Protein AF-A0A8J6HN87-F1 (afdb_monomer)

Structure (mmCIF, N/CA/C/O backbone):
data_AF-A0A8J6HN87-F1
#
_entry.id   AF-A0A8J6HN87-F1
#
loop_
_atom_site.group_PDB
_atom_site.id
_atom_site.type_symbol
_atom_site.label_atom_id
_atom_site.label_alt_id
_atom_site.label_comp_id
_atom_site.label_asym_id
_atom_site.label_entity_id
_atom_site.label_seq_id
_atom_site.pdbx_PDB_ins_code
_atom_site.Cartn_x
_atom_site.Cartn_y
_atom_site.Cartn_z
_atom_site.occupancy
_atom_site.B_iso_or_equiv
_atom_site.auth_seq_id
_atom_site.auth_comp_id
_atom_site.auth_asym_id
_atom_site.auth_atom_id
_atom_site.pdbx_PDB_model_num
ATOM 1 N N . MET A 1 1 ? 66.623 -13.591 -15.003 1.00 39.22 1 MET A N 1
ATOM 2 C CA . MET A 1 1 ? 65.444 -13.022 -15.687 1.00 39.22 1 MET A CA 1
ATOM 3 C C . MET A 1 1 ? 64.286 -13.966 -15.442 1.00 39.22 1 MET A C 1
ATOM 5 O O . MET A 1 1 ? 64.306 -15.062 -15.981 1.00 39.22 1 MET A O 1
ATOM 9 N N . ALA A 1 2 ? 63.354 -13.583 -14.576 1.00 28.19 2 ALA A N 1
ATOM 10 C CA . ALA A 1 2 ? 62.083 -14.274 -14.399 1.00 28.19 2 ALA A CA 1
ATOM 11 C C . ALA A 1 2 ? 60.997 -13.325 -14.912 1.00 28.19 2 ALA A C 1
ATOM 13 O O . ALA A 1 2 ? 61.022 -12.145 -14.567 1.00 28.19 2 ALA A O 1
ATOM 14 N N . SER A 1 3 ? 60.112 -13.815 -15.774 1.00 31.33 3 SER A N 1
ATOM 15 C CA . SER A 1 3 ? 58.954 -13.075 -16.275 1.00 31.33 3 SER A CA 1
ATOM 16 C C . SER A 1 3 ? 57.699 -13.721 -15.707 1.00 31.33 3 SER A C 1
ATOM 18 O O . SER A 1 3 ? 57.436 -14.894 -15.970 1.00 31.33 3 SER A O 1
ATOM 20 N N . GLU A 1 4 ? 56.976 -12.963 -14.893 1.00 31.27 4 GLU A N 1
ATOM 21 C CA . GLU A 1 4 ? 55.811 -13.430 -14.149 1.00 31.27 4 GLU A CA 1
ATOM 22 C C . GLU A 1 4 ? 54.595 -13.650 -15.058 1.00 31.27 4 GLU A C 1
ATOM 24 O O . GLU A 1 4 ? 54.393 -12.963 -16.060 1.00 31.27 4 GLU A O 1
ATOM 29 N N . SER A 1 5 ? 53.771 -14.625 -14.682 1.00 36.66 5 SER A N 1
ATOM 30 C CA . SER A 1 5 ? 52.457 -14.878 -15.265 1.00 36.66 5 SER A CA 1
ATOM 31 C C . SER A 1 5 ? 51.393 -14.044 -14.550 1.00 36.66 5 SER A C 1
ATOM 33 O O . SER A 1 5 ? 51.191 -14.235 -13.350 1.00 36.66 5 SER A O 1
ATOM 35 N N . THR A 1 6 ? 50.652 -13.207 -15.279 1.00 31.75 6 THR A N 1
ATOM 36 C CA . THR A 1 6 ? 49.529 -12.435 -14.716 1.00 31.75 6 THR A CA 1
ATOM 37 C C . THR A 1 6 ? 48.218 -12.820 -15.396 1.00 31.75 6 THR A C 1
ATOM 39 O O . THR A 1 6 ? 48.116 -12.815 -16.622 1.00 31.75 6 THR A O 1
ATOM 42 N N . CYS A 1 7 ? 47.218 -13.181 -14.589 1.00 28.25 7 CYS A N 1
ATOM 43 C CA . CYS A 1 7 ? 45.912 -13.659 -15.042 1.00 28.25 7 CYS A CA 1
ATOM 44 C C . CYS A 1 7 ? 45.100 -12.601 -15.805 1.00 28.25 7 CYS A C 1
ATOM 46 O O . CYS A 1 7 ? 45.081 -11.427 -15.442 1.00 28.25 7 CYS A O 1
ATOM 48 N N . GLN A 1 8 ? 44.323 -13.056 -16.791 1.00 33.03 8 GLN A N 1
ATOM 49 C CA . GLN A 1 8 ? 43.233 -12.285 -17.390 1.00 33.03 8 GLN A CA 1
ATOM 50 C C . GLN A 1 8 ? 41.986 -12.375 -16.495 1.00 33.03 8 GLN A C 1
ATOM 52 O O . GLN A 1 8 ? 41.348 -13.425 -16.461 1.00 33.03 8 GLN A O 1
ATOM 57 N N . HIS A 1 9 ? 41.632 -11.300 -15.783 1.00 37.03 9 HIS A N 1
ATOM 58 C CA . HIS A 1 9 ? 40.371 -11.182 -15.027 1.00 37.03 9 HIS A CA 1
ATOM 59 C C . HIS A 1 9 ? 39.976 -9.701 -14.838 1.00 37.03 9 HIS A C 1
ATOM 61 O O . HIS A 1 9 ? 40.152 -9.135 -13.765 1.00 37.03 9 HIS A O 1
ATOM 67 N N . SER A 1 10 ? 39.485 -9.052 -15.903 1.00 35.81 10 SER A N 1
ATOM 68 C CA . SER A 1 10 ? 38.947 -7.675 -15.854 1.00 35.81 10 SER A CA 1
ATOM 69 C C . SER A 1 10 ? 38.209 -7.297 -17.155 1.00 35.81 10 SER A C 1
ATOM 71 O O . SER A 1 10 ? 38.693 -6.468 -17.924 1.00 35.81 10 SER A O 1
ATOM 73 N N . SER A 1 11 ? 37.082 -7.949 -17.474 1.00 36.31 11 SER A N 1
ATOM 74 C CA . SER A 1 11 ? 36.312 -7.594 -18.692 1.00 36.31 11 SER A CA 1
ATOM 75 C C . SER A 1 11 ? 34.783 -7.688 -18.605 1.00 36.31 11 SER A C 1
ATOM 77 O O . SER A 1 11 ? 34.115 -7.264 -19.543 1.00 36.31 11 SER A O 1
ATOM 79 N N . GLU A 1 12 ? 34.211 -8.170 -17.495 1.00 37.06 12 GLU A N 1
ATOM 80 C CA . GLU A 1 12 ? 32.748 -8.238 -17.330 1.00 37.06 12 GLU A CA 1
ATOM 81 C C . GLU A 1 12 ? 32.183 -7.088 -16.474 1.00 37.06 12 GLU A C 1
ATOM 83 O O . GLU A 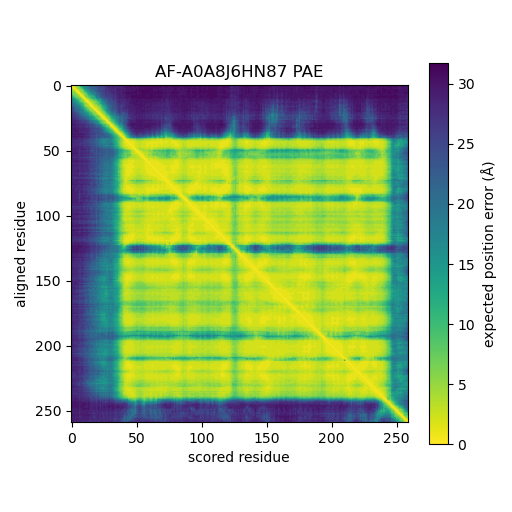1 12 ? 31.146 -6.529 -16.829 1.00 37.06 12 GLU A O 1
ATOM 88 N N . GLU A 1 13 ? 32.874 -6.647 -15.414 1.00 34.81 13 GLU A N 1
ATOM 89 C CA . GLU A 1 13 ? 32.370 -5.591 -14.510 1.00 34.81 13 GLU A CA 1
ATOM 90 C C . GLU A 1 13 ? 32.228 -4.211 -15.188 1.00 34.81 13 GLU A C 1
ATOM 92 O O . GLU A 1 13 ? 31.251 -3.500 -14.943 1.00 34.81 13 GLU A O 1
ATOM 97 N N . ASP A 1 14 ? 33.128 -3.858 -16.114 1.00 32.66 14 ASP A N 1
ATOM 98 C CA . ASP A 1 14 ? 33.055 -2.596 -16.872 1.00 32.66 14 ASP A CA 1
ATOM 99 C C . ASP A 1 14 ? 31.862 -2.538 -17.849 1.00 32.66 14 ASP A C 1
ATOM 101 O O . ASP A 1 14 ? 31.421 -1.448 -18.228 1.00 32.66 14 ASP A O 1
ATOM 105 N N . SER A 1 15 ? 31.298 -3.687 -18.246 1.00 33.22 15 SER A N 1
ATOM 106 C CA . SER A 1 15 ? 30.158 -3.732 -19.175 1.00 33.22 15 SER A CA 1
ATOM 107 C C . SER A 1 15 ? 28.865 -3.224 -18.522 1.00 33.22 15 SER A C 1
ATOM 109 O O . SER A 1 15 ? 28.173 -2.370 -19.084 1.00 33.22 15 SER A O 1
ATOM 111 N N . LEU A 1 16 ? 28.603 -3.647 -17.281 1.00 35.53 16 LEU A N 1
ATOM 112 C CA . LEU A 1 16 ? 27.437 -3.249 -16.484 1.00 35.53 16 LEU A CA 1
ATOM 113 C C . LEU A 1 16 ? 27.468 -1.758 -16.117 1.00 35.53 16 LEU A C 1
ATOM 115 O O . LEU A 1 16 ? 26.434 -1.088 -16.127 1.00 35.53 16 LEU A O 1
ATOM 119 N N . ALA A 1 17 ? 28.657 -1.205 -15.857 1.00 33.81 17 ALA A N 1
ATOM 120 C CA . ALA A 1 17 ? 28.833 0.227 -15.612 1.00 33.81 17 ALA A CA 1
ATOM 121 C C . ALA A 1 17 ? 28.595 1.092 -16.870 1.00 33.81 17 ALA A C 1
ATOM 123 O O . ALA A 1 17 ? 28.279 2.283 -16.757 1.00 33.81 17 ALA A O 1
ATOM 124 N N . CYS A 1 18 ? 28.736 0.513 -18.068 1.00 29.16 18 CYS A N 1
ATOM 125 C CA . CYS A 1 18 ? 28.539 1.210 -19.337 1.00 29.16 18 CYS A CA 1
ATOM 126 C C . CYS A 1 18 ? 27.050 1.342 -19.708 1.00 29.16 18 CYS A C 1
ATOM 128 O O . CYS A 1 18 ? 26.613 2.421 -20.118 1.00 29.16 18 CYS A O 1
ATOM 130 N N . GLU A 1 19 ? 26.241 0.296 -19.491 1.00 34.56 19 GLU A N 1
ATOM 131 C CA . GLU A 1 19 ? 24.805 0.311 -19.826 1.00 34.56 19 GLU A CA 1
ATOM 132 C C . GLU A 1 19 ? 23.996 1.344 -19.018 1.00 34.56 19 GLU A C 1
ATOM 134 O O . GLU A 1 19 ? 23.020 1.902 -19.523 1.00 34.56 19 GLU A O 1
ATOM 139 N N . MET A 1 20 ? 24.429 1.694 -17.801 1.00 35.22 20 MET A N 1
ATOM 140 C CA . MET A 1 20 ? 23.721 2.670 -16.957 1.00 35.22 20 MET A CA 1
ATOM 141 C C . MET A 1 20 ? 23.784 4.126 -17.461 1.00 35.22 20 MET A C 1
ATOM 143 O O . MET A 1 20 ? 23.053 4.973 -16.946 1.00 35.22 20 MET A O 1
ATOM 147 N N . LYS A 1 21 ? 24.627 4.456 -18.452 1.00 33.31 21 LYS A N 1
ATOM 148 C CA . LYS A 1 21 ? 24.821 5.848 -18.917 1.00 33.31 21 LYS A CA 1
ATOM 149 C C . LYS A 1 21 ? 23.877 6.311 -20.032 1.00 33.31 21 LYS A C 1
ATOM 151 O O . LYS A 1 21 ? 23.837 7.507 -20.303 1.00 33.31 21 LYS A O 1
ATOM 156 N N . ASN A 1 22 ? 23.089 5.417 -20.635 1.00 32.53 22 ASN A N 1
ATOM 157 C CA . ASN A 1 22 ? 22.253 5.725 -21.806 1.00 32.53 22 ASN A CA 1
ATOM 158 C C . ASN A 1 22 ? 20.736 5.658 -21.539 1.00 32.53 22 ASN A C 1
ATOM 160 O O . ASN A 1 22 ? 19.969 5.180 -22.374 1.00 32.53 22 ASN A O 1
ATOM 164 N N . PHE A 1 23 ? 20.269 6.213 -20.414 1.00 35.72 23 PHE A N 1
ATOM 165 C CA . PHE A 1 23 ? 18.843 6.528 -20.229 1.00 35.72 23 PHE A CA 1
ATOM 166 C C . PHE A 1 23 ? 18.432 7.757 -21.064 1.00 35.72 23 PHE A C 1
ATOM 168 O O . PHE A 1 23 ? 18.158 8.843 -20.550 1.00 35.72 23 PHE A O 1
ATOM 175 N N . ALA A 1 24 ? 18.372 7.579 -22.385 1.00 33.66 24 ALA A N 1
ATOM 176 C CA . ALA A 1 24 ? 17.695 8.517 -23.268 1.00 33.66 24 ALA A CA 1
ATOM 177 C C . ALA A 1 24 ? 16.188 8.484 -22.962 1.00 33.66 24 ALA A C 1
ATOM 179 O O . ALA A 1 24 ? 15.522 7.468 -23.157 1.00 33.66 24 ALA A O 1
ATOM 180 N N . ILE A 1 25 ? 15.642 9.597 -22.463 1.00 41.06 25 ILE A N 1
ATOM 181 C CA . ILE A 1 25 ? 14.210 9.719 -22.164 1.00 41.06 25 ILE A CA 1
ATOM 182 C C . ILE A 1 25 ? 13.443 9.860 -23.487 1.00 41.06 25 ILE A C 1
ATOM 184 O O . ILE A 1 25 ? 13.156 10.969 -23.946 1.00 41.06 25 ILE A O 1
ATOM 188 N N . GLU A 1 26 ? 13.089 8.734 -24.105 1.00 32.34 26 GLU A N 1
ATOM 189 C CA . GLU A 1 26 ? 12.152 8.717 -25.229 1.00 32.34 26 GLU A CA 1
ATOM 190 C C . GLU A 1 26 ? 10.754 9.129 -24.749 1.00 32.34 26 GLU A C 1
ATOM 192 O O . GLU A 1 26 ? 9.954 8.333 -24.250 1.00 32.34 26 GLU A O 1
ATOM 197 N N . LYS A 1 27 ? 10.435 10.417 -24.913 1.00 35.09 27 LYS A N 1
ATOM 198 C CA . LYS A 1 27 ? 9.080 10.939 -24.709 1.00 35.09 27 LYS A CA 1
ATOM 199 C C . LYS A 1 27 ? 8.107 10.209 -25.639 1.00 35.09 27 LYS A C 1
ATOM 201 O O . LYS A 1 27 ? 8.094 10.459 -26.845 1.00 35.09 27 LYS A O 1
ATOM 206 N N . ARG A 1 28 ? 7.245 9.365 -25.057 1.00 40.88 28 ARG A N 1
ATOM 207 C CA . ARG A 1 28 ? 6.130 8.687 -25.741 1.00 40.88 28 ARG A CA 1
ATOM 208 C C . ARG A 1 28 ? 5.344 9.674 -26.609 1.00 40.88 28 ARG A C 1
ATOM 210 O O . ARG A 1 28 ? 4.619 10.533 -26.107 1.00 40.88 28 ARG A O 1
ATOM 217 N N . ARG A 1 29 ? 5.454 9.521 -27.927 1.00 38.00 29 ARG A N 1
ATOM 218 C CA . ARG A 1 29 ? 4.756 10.354 -28.911 1.00 38.00 29 ARG A CA 1
ATOM 219 C C . ARG A 1 29 ? 3.389 9.731 -29.213 1.00 38.00 29 ARG A C 1
ATOM 221 O O . ARG A 1 29 ? 3.249 8.969 -30.159 1.00 38.00 29 ARG A O 1
ATOM 228 N N . GLY A 1 30 ? 2.394 10.015 -28.368 1.00 40.88 30 GLY A N 1
ATOM 229 C CA . GLY A 1 30 ? 1.032 9.495 -28.548 1.00 40.88 30 GLY A CA 1
ATOM 230 C C . GLY A 1 30 ? 0.203 9.402 -27.267 1.00 40.88 30 GLY A C 1
ATOM 231 O O . GLY A 1 30 ? 0.106 8.333 -26.662 1.00 40.88 30 GLY A O 1
ATOM 232 N N . ARG A 1 31 ? -0.407 10.526 -26.873 1.00 38.97 31 ARG A N 1
ATOM 233 C CA . ARG A 1 31 ? -1.664 10.654 -26.106 1.00 38.97 31 ARG A CA 1
ATOM 234 C C . ARG A 1 31 ? -2.064 12.140 -26.070 1.00 38.97 31 ARG A C 1
ATOM 236 O O . ARG A 1 31 ? -1.264 12.983 -26.471 1.00 38.97 31 ARG A O 1
ATOM 243 N N . GLY A 1 32 ? -3.320 12.428 -25.720 1.00 37.44 32 GLY A N 1
ATOM 244 C CA . GLY A 1 32 ? -3.946 13.750 -25.878 1.00 37.44 32 GLY A CA 1
ATOM 245 C C . GLY A 1 32 ? -3.255 14.901 -25.132 1.00 37.44 32 GLY A C 1
ATOM 246 O O . GLY A 1 32 ? -2.378 14.672 -24.306 1.00 37.44 32 GLY A O 1
ATOM 247 N N . ALA A 1 33 ? -3.669 16.130 -25.472 1.00 34.53 33 ALA A N 1
ATOM 248 C CA . ALA A 1 33 ? -3.154 17.427 -25.013 1.00 34.53 33 ALA A CA 1
ATOM 249 C C . ALA A 1 33 ? -2.307 17.400 -23.723 1.00 34.53 33 ALA A C 1
ATOM 251 O O . ALA A 1 33 ? -2.813 17.167 -22.628 1.00 34.53 33 ALA A O 1
ATOM 252 N N . VAL A 1 34 ? -1.013 17.705 -23.862 1.00 42.72 34 VAL A N 1
ATOM 253 C CA . VAL A 1 34 ? -0.058 17.744 -22.747 1.00 42.72 34 VAL A CA 1
ATOM 254 C C . VAL A 1 34 ? -0.321 18.972 -21.869 1.00 42.72 34 VAL A C 1
ATOM 256 O O . VAL A 1 34 ? 0.290 20.023 -22.052 1.00 42.72 34 VAL A O 1
ATOM 259 N N . THR A 1 35 ? -1.197 18.837 -20.875 1.00 36.88 35 THR A N 1
ATOM 260 C CA . THR A 1 35 ? -1.224 19.742 -19.719 1.00 36.88 35 THR A CA 1
ATOM 261 C C . THR A 1 35 ? -0.011 19.450 -18.842 1.00 36.88 35 THR A C 1
ATOM 263 O O . THR A 1 35 ? -0.040 18.569 -17.983 1.00 36.88 35 THR A O 1
ATOM 266 N N . SER A 1 36 ? 1.083 20.173 -19.081 1.00 36.7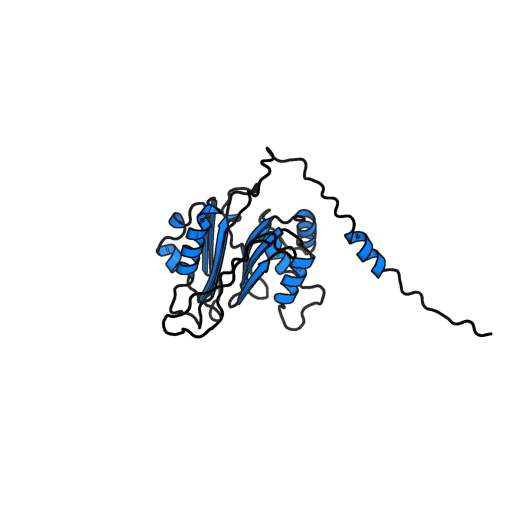2 36 SER A N 1
ATOM 267 C CA . SER A 1 36 ? 2.309 20.077 -18.289 1.00 36.72 36 SER A CA 1
ATOM 268 C C . SER A 1 36 ? 2.099 20.652 -16.885 1.00 36.72 36 SER A C 1
ATOM 270 O O . SER A 1 36 ? 2.265 21.850 -16.660 1.00 36.72 36 SER A O 1
ATOM 272 N N . GLY A 1 37 ? 1.750 19.782 -15.942 1.00 41.94 37 GLY A N 1
ATOM 273 C CA . GLY A 1 37 ? 1.648 20.078 -14.516 1.00 41.94 37 GLY A CA 1
ATOM 274 C C . GLY A 1 37 ? 1.703 18.793 -13.690 1.00 41.94 37 GLY A C 1
ATOM 275 O O . GLY A 1 37 ? 1.526 17.697 -14.229 1.00 41.94 37 GLY A O 1
ATOM 276 N N . LEU A 1 38 ? 1.930 18.924 -12.381 1.00 42.06 38 LEU A N 1
ATOM 277 C CA . LEU A 1 38 ? 1.869 17.827 -11.407 1.00 42.06 38 LEU A CA 1
ATOM 278 C C . LEU A 1 38 ? 0.407 17.364 -11.242 1.00 42.06 38 LEU A C 1
ATOM 280 O O . LEU A 1 38 ? -0.281 17.737 -10.303 1.00 42.06 38 LEU A O 1
ATOM 284 N N . THR A 1 39 ? -0.085 16.595 -12.211 1.00 47.09 39 THR A N 1
ATOM 285 C CA . THR A 1 39 ? -1.513 16.259 -12.395 1.00 47.09 39 THR A CA 1
ATOM 286 C C . THR A 1 39 ? -1.866 14.832 -11.962 1.00 47.09 39 THR A C 1
ATOM 288 O O . THR A 1 39 ? -2.977 14.358 -12.193 1.00 47.09 39 THR A O 1
ATOM 291 N N . HIS A 1 40 ? -0.927 14.123 -11.336 1.00 55.81 40 HIS A N 1
ATOM 292 C CA . HIS A 1 40 ? -1.083 12.742 -10.874 1.00 55.81 40 HIS A CA 1
ATOM 293 C C . HIS A 1 40 ? -0.740 12.657 -9.386 1.00 55.81 40 HIS A C 1
ATOM 295 O O . HIS A 1 40 ? 0.332 12.201 -8.995 1.00 55.81 40 HIS A O 1
ATOM 301 N N . GLU A 1 41 ? -1.666 13.135 -8.553 1.00 69.94 41 GLU A N 1
ATOM 302 C CA . GLU A 1 41 ? -1.573 13.042 -7.099 1.00 69.94 41 GLU A CA 1
ATOM 303 C C . GLU A 1 41 ? -2.552 11.982 -6.592 1.00 69.94 41 GLU A C 1
ATOM 305 O O . GLU A 1 41 ? -3.738 12.239 -6.437 1.00 69.94 41 GLU A O 1
ATOM 310 N N . CYS A 1 42 ? -2.085 10.771 -6.301 1.00 88.06 42 CYS A N 1
ATOM 311 C CA . CYS A 1 42 ? -2.883 9.856 -5.486 1.00 88.06 42 CYS A CA 1
ATOM 312 C C . CYS A 1 42 ? -2.613 10.119 -3.997 1.00 88.06 42 CYS A C 1
ATOM 314 O O . CYS A 1 42 ? -1.527 10.549 -3.605 1.00 88.06 42 CYS A O 1
ATOM 316 N N . GLY A 1 43 ? -3.591 9.841 -3.141 1.00 92.06 43 GLY A N 1
ATOM 317 C CA . GLY A 1 43 ? -3.382 9.796 -1.696 1.00 92.06 43 GLY A CA 1
ATOM 318 C C . GLY A 1 43 ? -3.078 8.368 -1.258 1.00 92.06 43 GLY A C 1
ATOM 319 O O . GLY A 1 43 ? -3.818 7.454 -1.609 1.00 92.06 43 GLY A O 1
ATOM 320 N N . VAL A 1 44 ? -2.018 8.171 -0.473 1.00 96.31 44 VAL A N 1
ATOM 321 C CA . VAL A 1 44 ? -1.743 6.910 0.233 1.00 96.31 44 VAL A CA 1
ATOM 322 C C . VAL A 1 44 ? -1.774 7.154 1.735 1.00 96.31 44 VAL A C 1
ATOM 324 O O . VAL A 1 44 ? -1.289 8.181 2.210 1.00 96.31 44 VAL A O 1
ATOM 327 N N . PHE A 1 45 ? -2.337 6.213 2.486 1.00 97.56 45 PHE A N 1
ATOM 328 C CA . PHE A 1 45 ? -2.412 6.283 3.942 1.00 97.56 45 PHE A CA 1
ATOM 329 C C . PHE A 1 45 ? -2.163 4.900 4.550 1.00 97.56 45 PHE A C 1
ATOM 331 O O . PHE A 1 45 ? -2.494 3.879 3.949 1.00 97.56 45 PHE A O 1
ATOM 338 N N . GLY A 1 46 ? -1.584 4.848 5.746 1.00 97.25 46 GLY A N 1
ATOM 339 C CA . GLY A 1 46 ? -1.351 3.604 6.475 1.00 97.25 46 GLY A CA 1
ATOM 340 C C . GLY A 1 46 ? -1.400 3.841 7.974 1.00 97.25 46 GLY A C 1
ATOM 341 O O . GLY A 1 46 ? -0.918 4.866 8.450 1.00 97.25 46 GLY A O 1
ATOM 342 N N . ALA A 1 47 ? -1.983 2.900 8.711 1.00 95.62 47 ALA A N 1
ATOM 343 C CA . ALA A 1 47 ? -2.115 2.977 10.159 1.00 95.62 47 ALA A CA 1
ATOM 344 C C . ALA A 1 47 ? -1.854 1.613 10.811 1.00 95.62 47 ALA A C 1
ATOM 346 O O . ALA A 1 47 ? -2.217 0.561 10.280 1.00 95.62 47 ALA A O 1
ATOM 347 N N . ILE A 1 48 ? -1.220 1.653 11.982 1.00 93.88 48 ILE A N 1
ATOM 348 C CA . ILE A 1 48 ? -0.920 0.493 12.824 1.00 93.88 48 ILE A CA 1
ATOM 349 C C . ILE A 1 48 ? -1.349 0.849 14.246 1.00 93.88 48 ILE A C 1
ATOM 351 O O . ILE A 1 48 ? -0.935 1.885 14.769 1.00 93.88 48 ILE A O 1
ATOM 355 N N . GLY A 1 49 ? -2.171 0.008 14.863 1.00 90.56 49 GLY A N 1
ATOM 356 C CA . GLY A 1 49 ? -2.533 0.112 16.271 1.00 90.56 49 GLY A CA 1
ATOM 357 C C . GLY A 1 49 ? -1.461 -0.487 17.177 1.00 90.56 49 GLY A C 1
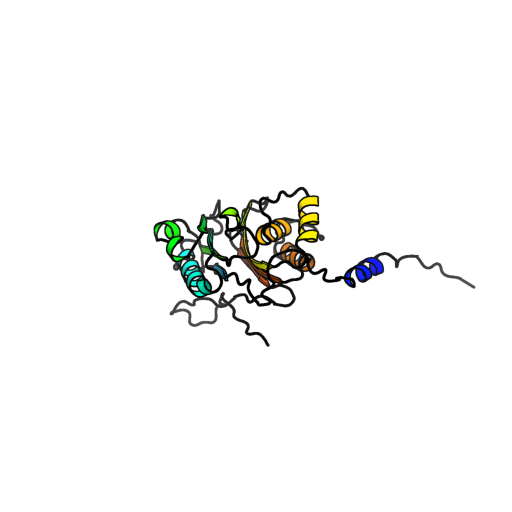ATOM 358 O O . GLY A 1 49 ? -0.777 -1.444 16.815 1.00 90.56 49 GLY A O 1
ATOM 359 N N . CYS A 1 50 ? -1.326 0.064 18.381 1.00 83.69 50 CYS A N 1
ATOM 360 C CA . CYS A 1 50 ? -0.531 -0.557 19.434 1.00 83.69 50 CYS A CA 1
ATOM 361 C C . CYS A 1 50 ? -1.307 -1.746 20.027 1.00 83.69 50 CYS A C 1
ATOM 363 O O . CYS A 1 50 ? -2.444 -1.576 20.462 1.00 83.69 50 CYS A O 1
ATOM 365 N N . GLY A 1 51 ? -0.682 -2.927 20.069 1.00 80.00 51 GLY A N 1
ATOM 366 C CA . GLY A 1 51 ? -1.270 -4.152 20.623 1.00 80.00 51 GLY A CA 1
ATOM 367 C C . GLY A 1 51 ? -1.832 -5.122 19.577 1.00 80.00 51 GLY A C 1
ATOM 368 O O . GLY A 1 51 ? -1.726 -4.911 18.367 1.00 80.00 51 GLY A O 1
ATOM 369 N N . GLU A 1 52 ? -2.396 -6.230 20.056 1.00 81.44 52 GLU A N 1
ATOM 370 C CA . GLU A 1 52 ? -3.123 -7.189 19.215 1.00 81.44 52 GLU A CA 1
ATOM 371 C C . GLU A 1 52 ? -4.594 -6.752 19.054 1.00 81.44 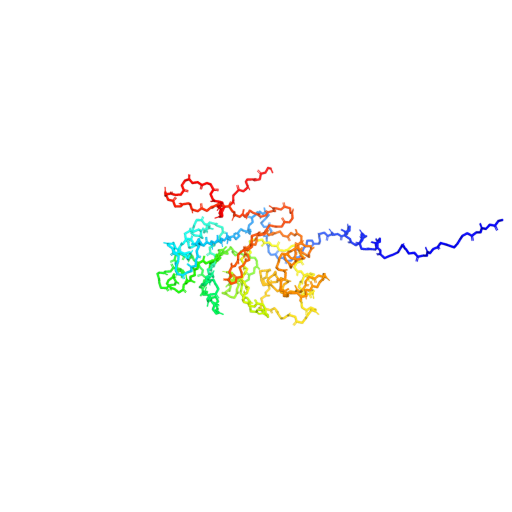52 GLU A C 1
ATOM 373 O O . GLU A 1 52 ? -5.085 -5.901 19.792 1.00 81.44 52 GLU A O 1
ATOM 378 N N . TRP A 1 53 ? -5.289 -7.274 18.041 1.00 83.19 53 TRP A N 1
ATOM 379 C CA . TRP A 1 53 ? -6.696 -6.935 17.793 1.00 83.19 53 TRP A CA 1
ATOM 380 C C . TRP A 1 53 ? -7.619 -7.695 18.775 1.00 83.19 53 TRP A C 1
ATOM 382 O O . TRP A 1 53 ? -7.375 -8.885 18.990 1.00 83.19 53 TRP A O 1
ATOM 392 N N . PRO A 1 54 ? -8.685 -7.081 19.335 1.00 84.69 54 PRO A N 1
ATOM 393 C CA . PRO A 1 54 ? -9.183 -5.723 19.085 1.00 84.69 54 PRO A CA 1
ATOM 394 C C . PRO A 1 54 ? -8.353 -4.620 19.756 1.00 84.69 54 PRO A C 1
ATOM 396 O O . PRO A 1 54 ? -8.007 -4.699 20.931 1.00 84.69 54 PRO A O 1
ATOM 399 N N . THR A 1 55 ? -8.072 -3.561 18.997 1.00 81.62 55 THR A N 1
ATOM 400 C CA . THR A 1 55 ? -7.345 -2.370 19.458 1.00 81.62 55 THR A CA 1
ATOM 401 C C . THR A 1 55 ? -8.294 -1.320 20.035 1.00 81.62 55 THR A C 1
ATOM 403 O O . THR A 1 55 ? -9.433 -1.204 19.597 1.00 81.62 55 THR A O 1
ATOM 406 N N . THR A 1 56 ? -7.808 -0.484 20.960 1.00 83.38 56 THR A N 1
ATOM 407 C CA . THR A 1 56 ? -8.581 0.627 21.565 1.00 83.38 56 THR A CA 1
ATOM 408 C C . THR A 1 56 ? -9.095 1.647 20.541 1.00 83.38 56 THR A C 1
ATOM 410 O O . THR A 1 56 ? -10.077 2.339 20.790 1.00 83.38 56 THR A O 1
ATOM 413 N N . LEU A 1 57 ? -8.418 1.759 19.395 1.00 85.31 57 LEU A N 1
ATOM 414 C CA . LEU A 1 57 ? -8.812 2.604 18.272 1.00 85.31 57 LEU A CA 1
ATOM 415 C C . LEU A 1 57 ? -9.175 1.737 17.063 1.00 85.31 57 LEU A C 1
ATOM 417 O O . LEU A 1 57 ? -8.449 0.796 16.730 1.00 85.31 57 LEU A O 1
ATOM 421 N N . GLU A 1 58 ? -10.255 2.107 16.376 1.00 90.38 58 GLU A N 1
ATOM 422 C CA . GLU A 1 58 ? -10.679 1.487 15.118 1.00 90.38 58 GLU A CA 1
ATOM 423 C C . GLU A 1 58 ? -9.806 1.983 13.957 1.00 90.38 58 GLU A C 1
ATOM 425 O O . GLU A 1 58 ? -9.934 3.110 13.469 1.00 90.38 58 GLU A O 1
ATOM 430 N N . ILE A 1 59 ? -8.889 1.125 13.509 1.00 94.12 59 ILE A N 1
ATOM 431 C CA . ILE A 1 59 ? -7.872 1.464 12.505 1.00 94.12 59 ILE A CA 1
ATOM 432 C C . ILE A 1 59 ? -8.495 1.807 11.146 1.00 94.12 59 ILE A C 1
ATOM 434 O O . ILE A 1 59 ? -8.034 2.729 10.474 1.00 94.12 59 ILE A O 1
ATOM 438 N N . SER A 1 60 ? -9.581 1.135 10.762 1.00 95.19 60 SER A N 1
ATOM 439 C CA . SER A 1 60 ? -10.339 1.449 9.546 1.00 95.19 60 SER A CA 1
ATOM 440 C C . SER A 1 60 ? -10.953 2.849 9.571 1.00 95.19 60 SER A C 1
ATOM 442 O O . SER A 1 60 ? -10.914 3.545 8.557 1.00 95.19 60 SER A O 1
ATOM 444 N N . GLN A 1 61 ? -11.443 3.300 10.729 1.00 94.88 61 GLN A N 1
ATOM 445 C CA . GLN A 1 61 ? -11.996 4.644 10.900 1.00 94.88 61 GLN A CA 1
ATOM 446 C C . GLN A 1 61 ? -10.907 5.722 10.798 1.00 94.88 61 GLN A C 1
ATOM 448 O O . GLN A 1 61 ? -11.109 6.733 10.124 1.00 94.88 61 GLN A O 1
ATOM 453 N N . ILE A 1 62 ? -9.732 5.480 11.396 1.00 95.19 62 ILE A N 1
ATOM 454 C CA . ILE A 1 62 ? -8.565 6.373 11.288 1.00 95.19 62 ILE A CA 1
ATOM 455 C C . ILE A 1 62 ? -8.107 6.495 9.831 1.00 95.19 62 ILE A C 1
ATOM 457 O O . ILE A 1 62 ? -7.884 7.607 9.353 1.00 95.19 62 ILE A O 1
ATOM 461 N N . ILE A 1 63 ? -7.999 5.375 9.107 1.00 96.62 63 ILE A N 1
ATOM 462 C CA . ILE A 1 63 ? -7.627 5.389 7.685 1.00 96.62 63 ILE A CA 1
ATOM 463 C C . ILE A 1 63 ? -8.689 6.127 6.867 1.00 96.62 63 ILE A C 1
ATOM 465 O O . ILE A 1 63 ? -8.328 6.940 6.023 1.00 96.62 63 ILE A O 1
ATOM 469 N N . CYS A 1 64 ? -9.980 5.905 7.133 1.00 96.69 64 CYS A N 1
ATOM 470 C CA . CYS A 1 64 ? -11.066 6.610 6.452 1.00 96.69 64 CYS A CA 1
ATOM 471 C C . CYS A 1 64 ? -10.945 8.134 6.621 1.00 96.69 64 CYS A C 1
ATOM 473 O O . CYS A 1 64 ? -10.909 8.853 5.624 1.00 96.69 64 CYS A O 1
ATOM 475 N N . TRP A 1 65 ? -10.774 8.637 7.849 1.00 95.56 65 TRP A N 1
ATOM 476 C CA . TRP A 1 65 ? -10.557 10.070 8.096 1.00 95.56 65 TRP A CA 1
ATOM 477 C C . TRP A 1 65 ? -9.273 10.604 7.444 1.00 95.56 65 TRP A C 1
ATOM 479 O O . TRP A 1 65 ? -9.291 11.686 6.854 1.00 95.56 65 TRP A O 1
ATOM 489 N N . GLY A 1 66 ? -8.181 9.834 7.481 1.00 95.38 66 GLY A N 1
ATOM 490 C CA . GLY A 1 66 ? -6.936 10.166 6.786 1.00 95.38 66 GLY A CA 1
ATOM 491 C C . GLY A 1 66 ? -7.121 10.286 5.270 1.00 95.38 66 GLY A C 1
ATOM 492 O O . GLY A 1 66 ? -6.624 11.228 4.656 1.00 95.38 66 GLY A O 1
ATOM 493 N N . LEU A 1 67 ? -7.899 9.388 4.661 1.00 95.06 67 LEU A N 1
ATOM 494 C CA . LEU A 1 67 ? -8.248 9.474 3.246 1.00 95.06 67 LEU A CA 1
ATOM 495 C C . LEU A 1 67 ? -9.189 10.651 2.952 1.00 95.06 67 LEU A C 1
ATOM 497 O O . LEU A 1 67 ? -8.983 11.308 1.936 1.00 95.06 67 LEU A O 1
ATOM 501 N N . VAL A 1 68 ? -10.166 10.972 3.816 1.00 95.25 68 VAL A N 1
ATOM 502 C CA . VAL A 1 68 ? -11.028 12.165 3.648 1.00 95.25 68 VAL A CA 1
ATOM 503 C C . VAL A 1 68 ? -10.176 13.436 3.591 1.00 95.25 68 VAL A C 1
ATOM 505 O O . VAL A 1 68 ? -10.358 14.252 2.689 1.00 95.25 68 VAL A O 1
ATOM 508 N N . ALA A 1 69 ? -9.186 13.576 4.477 1.00 94.31 69 ALA A N 1
ATOM 509 C CA . ALA A 1 69 ? -8.242 14.695 4.435 1.00 94.31 69 ALA A CA 1
ATOM 510 C C . ALA A 1 69 ? -7.424 14.737 3.123 1.00 94.31 69 ALA A C 1
ATOM 512 O O . ALA A 1 69 ? -7.090 15.815 2.630 1.00 94.31 69 ALA A O 1
ATOM 513 N N . LEU A 1 70 ? -7.149 13.576 2.519 1.00 93.19 70 LEU A N 1
ATOM 514 C CA . LEU A 1 70 ? -6.442 13.426 1.240 1.00 93.19 70 LEU A CA 1
ATOM 515 C C . LEU A 1 70 ? -7.367 13.394 0.001 1.00 93.19 70 LEU A C 1
ATOM 517 O O . LEU A 1 70 ? -6.859 13.278 -1.113 1.00 93.19 70 LEU A O 1
ATOM 521 N N . GLN A 1 71 ? -8.692 13.548 0.140 1.00 91.06 71 GLN A N 1
ATOM 522 C CA . GLN A 1 71 ? -9.669 13.493 -0.969 1.00 91.06 71 GLN A CA 1
ATOM 523 C C . GLN A 1 71 ? -9.424 14.574 -2.042 1.00 91.06 71 GLN A C 1
ATOM 525 O O . GLN A 1 71 ? -9.841 14.424 -3.186 1.00 91.06 71 GLN A O 1
ATOM 530 N N . HIS A 1 72 ? -8.720 15.658 -1.704 1.00 88.38 72 HIS A N 1
ATOM 531 C CA . HIS A 1 72 ? -8.290 16.671 -2.672 1.00 88.38 72 HIS A CA 1
ATOM 532 C C . HIS A 1 72 ? -7.277 16.136 -3.700 1.00 88.38 72 HIS A C 1
ATOM 534 O O . HIS A 1 72 ? -7.172 16.697 -4.785 1.00 88.38 72 HIS A O 1
ATOM 540 N N . ARG A 1 73 ? -6.546 15.060 -3.370 1.00 88.94 73 ARG A N 1
ATOM 541 C CA . ARG A 1 73 ? -5.576 14.420 -4.268 1.00 88.94 73 ARG A CA 1
ATOM 542 C C . ARG A 1 73 ? -6.293 13.580 -5.318 1.00 88.94 73 ARG A C 1
ATOM 544 O O . ARG A 1 73 ? -6.099 13.796 -6.503 1.00 88.94 73 ARG A O 1
ATOM 551 N N . GLY A 1 74 ? -7.190 12.692 -4.888 1.00 87.25 74 GLY A N 1
ATOM 552 C CA . GLY A 1 74 ? -7.953 11.804 -5.766 1.00 87.25 74 GLY A CA 1
ATOM 553 C C . GLY A 1 74 ? -9.438 11.757 -5.418 1.00 87.25 74 GLY A C 1
ATOM 554 O O . GLY A 1 74 ? -9.781 11.755 -4.238 1.00 87.25 74 GLY A O 1
ATOM 555 N N . GLN A 1 75 ? -10.306 11.700 -6.433 1.00 89.44 75 GLN A N 1
ATOM 556 C CA . GLN A 1 75 ? -11.777 11.631 -6.311 1.00 89.44 75 GLN A CA 1
ATOM 557 C C . GLN A 1 75 ? -12.412 10.528 -7.180 1.00 89.44 75 GLN A C 1
ATOM 559 O O . GLN A 1 75 ? -13.631 10.377 -7.200 1.00 89.44 75 GLN A O 1
ATOM 564 N N . GLU A 1 76 ? -11.598 9.772 -7.919 1.00 89.12 76 GLU A N 1
ATOM 565 C CA . GLU A 1 76 ? -12.057 8.796 -8.911 1.00 89.12 76 GLU A CA 1
ATOM 566 C C . GLU A 1 76 ? -12.441 7.456 -8.269 1.00 89.12 76 GLU A C 1
ATOM 568 O O . GLU A 1 76 ? -13.439 6.842 -8.637 1.00 89.12 76 GLU A O 1
ATOM 573 N N . SER A 1 77 ? -11.649 6.999 -7.299 1.00 92.94 77 SER A N 1
ATOM 574 C CA . SER A 1 77 ? -11.885 5.764 -6.551 1.00 92.94 77 SER A CA 1
ATOM 575 C C . SER A 1 77 ? -11.164 5.804 -5.215 1.00 92.94 77 SER A C 1
ATOM 577 O O . SER A 1 77 ? -10.097 6.418 -5.124 1.00 92.94 77 SER A O 1
ATOM 579 N N . ALA A 1 78 ? -11.644 5.057 -4.228 1.00 96.00 78 ALA A N 1
ATOM 580 C CA . ALA A 1 78 ? -10.921 4.853 -2.979 1.00 96.00 78 ALA A CA 1
ATOM 581 C C . ALA A 1 78 ? -11.004 3.400 -2.495 1.00 96.00 78 ALA A C 1
ATOM 583 O O . ALA A 1 78 ? -11.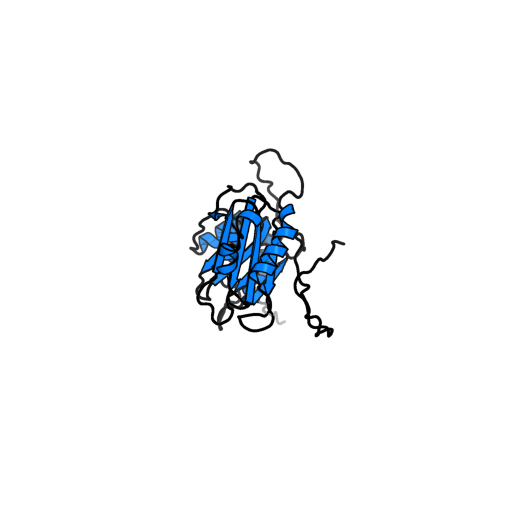912 2.648 -2.856 1.00 96.00 78 ALA A O 1
ATOM 584 N N . GLY A 1 79 ? -10.046 3.006 -1.661 1.00 97.50 79 GLY A N 1
ATOM 585 C CA . GLY A 1 79 ? -9.980 1.667 -1.083 1.00 97.50 79 GLY A CA 1
ATOM 586 C C . GLY A 1 79 ? -9.266 1.645 0.259 1.00 97.50 79 GLY A C 1
ATOM 587 O O . GLY A 1 79 ? -8.358 2.437 0.506 1.00 97.50 79 GLY A O 1
ATOM 588 N N . ILE A 1 80 ? -9.681 0.723 1.125 1.00 98.50 80 ILE A N 1
ATOM 589 C CA . ILE A 1 80 ? -9.043 0.399 2.400 1.00 98.50 80 ILE A CA 1
ATOM 590 C C . ILE A 1 80 ? -8.902 -1.122 2.487 1.00 98.50 80 ILE A C 1
ATOM 592 O O . ILE A 1 80 ? -9.810 -1.878 2.131 1.00 98.50 80 ILE A O 1
ATOM 596 N N . VAL A 1 81 ? -7.746 -1.565 2.975 1.00 98.38 81 VAL A N 1
ATOM 597 C CA . VAL A 1 81 ? -7.429 -2.966 3.248 1.00 98.38 81 VAL A CA 1
ATOM 598 C C . VAL A 1 81 ? -6.903 -3.070 4.675 1.00 98.38 81 VAL A C 1
ATOM 600 O O . VAL A 1 81 ? -5.964 -2.359 5.029 1.00 98.38 81 VAL A O 1
ATOM 603 N N . THR A 1 82 ? -7.481 -3.948 5.495 1.00 97.44 82 THR A N 1
ATOM 604 C CA . THR A 1 82 ? -7.085 -4.162 6.899 1.00 97.44 82 THR A CA 1
ATOM 605 C C . THR A 1 82 ? -6.770 -5.630 7.204 1.00 97.44 82 THR A C 1
ATOM 607 O O . THR A 1 82 ? -7.157 -6.545 6.473 1.00 97.44 82 THR A O 1
ATOM 610 N N . SER A 1 83 ? -6.044 -5.867 8.300 1.00 95.88 83 SER A N 1
ATOM 611 C CA . SER A 1 83 ? -5.685 -7.201 8.792 1.00 95.88 83 SER A CA 1
ATOM 612 C C . SER A 1 83 ? -5.744 -7.283 10.321 1.00 95.88 83 SER A C 1
ATOM 614 O O . SER A 1 83 ? -5.269 -6.402 11.036 1.00 95.88 83 SER A O 1
ATOM 616 N N . GLU A 1 84 ? -6.264 -8.394 10.839 1.00 92.88 84 GLU A N 1
ATOM 617 C CA . GLU A 1 84 ? -6.310 -8.762 12.267 1.00 92.88 84 GLU A CA 1
ATOM 618 C C . GLU A 1 84 ? -4.957 -9.306 12.787 1.00 92.88 84 GLU A C 1
ATOM 620 O O . GLU A 1 84 ? -4.891 -10.202 13.631 1.00 92.88 84 GLU A O 1
ATOM 625 N N . GLY A 1 85 ? -3.841 -8.805 12.248 1.00 87.19 85 GLY A N 1
ATOM 626 C CA . GLY A 1 85 ? -2.494 -9.203 12.657 1.00 87.19 85 GLY A CA 1
ATOM 627 C C . GLY A 1 85 ? -2.233 -10.706 12.498 1.00 87.19 85 GLY A C 1
ATOM 628 O O . GLY A 1 85 ? -2.587 -11.319 11.490 1.00 87.19 85 GLY A O 1
ATOM 629 N N . LYS A 1 86 ? -1.601 -11.329 13.503 1.00 77.44 86 LYS A N 1
ATOM 630 C CA . LYS A 1 86 ? -1.211 -12.756 13.482 1.00 77.44 86 LYS A CA 1
ATOM 631 C C . LYS A 1 86 ? -2.392 -13.723 13.304 1.00 77.44 86 LYS A C 1
ATOM 633 O O . LYS A 1 86 ? -2.196 -14.793 12.727 1.00 77.44 86 LYS A O 1
ATOM 638 N N . CYS A 1 87 ? -3.595 -13.351 13.736 1.00 70.50 87 CYS A N 1
ATOM 639 C CA . CYS A 1 87 ? -4.790 -14.198 13.663 1.00 70.50 87 CYS A CA 1
ATOM 640 C C . CYS A 1 87 ? -5.459 -14.189 12.278 1.00 70.50 87 CYS A C 1
ATOM 642 O O . CYS A 1 87 ? -6.175 -15.127 11.933 1.00 70.50 87 CYS A O 1
ATOM 644 N N . SER A 1 88 ? -5.182 -13.171 11.457 1.00 79.06 88 SER A N 1
ATOM 645 C CA . SER A 1 88 ? -5.800 -12.990 10.141 1.00 79.06 88 SER A CA 1
ATOM 646 C C . SER A 1 88 ? -5.553 -14.167 9.184 1.00 79.06 88 SER A C 1
ATOM 648 O O . SER A 1 88 ? -4.411 -14.595 8.990 1.00 79.06 88 SER A O 1
ATOM 650 N N . LYS A 1 89 ? -6.611 -14.684 8.548 1.00 76.06 89 LYS A N 1
ATOM 651 C CA . LYS A 1 89 ? -6.496 -15.655 7.440 1.00 76.06 89 LYS A CA 1
ATOM 652 C C . LYS A 1 89 ? -6.448 -14.973 6.069 1.00 76.06 89 LYS A C 1
ATOM 654 O O . LYS A 1 89 ? -5.769 -15.471 5.178 1.00 76.06 89 LYS A O 1
ATOM 659 N N . TYR A 1 90 ? -7.134 -13.840 5.927 1.00 88.88 90 TYR A N 1
ATOM 660 C CA . TYR A 1 90 ? -7.307 -13.083 4.687 1.00 88.88 90 TYR A CA 1
ATOM 661 C C . TYR A 1 90 ? -7.384 -11.590 5.015 1.00 88.88 90 TYR A C 1
ATOM 663 O O . TYR A 1 90 ? -7.739 -11.220 6.133 1.00 88.88 90 TYR A O 1
ATOM 671 N N . PHE A 1 91 ? -7.085 -10.721 4.052 1.00 96.25 91 PHE A N 1
ATOM 672 C CA . PHE A 1 91 ? -7.323 -9.292 4.241 1.00 96.25 91 PHE A CA 1
ATOM 673 C C . PHE A 1 91 ? -8.806 -8.946 4.133 1.00 96.25 91 PHE A C 1
ATOM 675 O O . PHE A 1 91 ? -9.510 -9.429 3.247 1.00 96.25 91 PHE A O 1
ATOM 682 N N . ASN A 1 92 ? -9.247 -8.041 5.001 1.00 96.50 92 ASN A N 1
ATOM 683 C CA . ASN A 1 92 ? -10.551 -7.405 4.906 1.00 96.50 92 ASN A CA 1
ATOM 684 C C . ASN A 1 92 ? -10.422 -6.236 3.917 1.00 96.50 92 ASN A C 1
ATOM 686 O O . ASN A 1 92 ? -9.619 -5.331 4.137 1.00 96.50 92 ASN A O 1
ATOM 690 N N . ILE A 1 93 ? -11.162 -6.276 2.806 1.00 97.31 93 ILE A N 1
ATOM 691 C CA . ILE A 1 93 ? -11.026 -5.335 1.681 1.00 97.31 93 ILE A CA 1
ATOM 692 C C . ILE A 1 93 ? -12.365 -4.640 1.436 1.00 97.31 93 ILE A C 1
ATOM 694 O O . ILE A 1 93 ? -13.390 -5.304 1.274 1.00 97.31 93 ILE A O 1
ATOM 698 N N . VAL A 1 94 ? -12.344 -3.312 1.331 1.00 97.81 94 VAL A N 1
ATOM 699 C CA . VAL A 1 94 ? -13.425 -2.523 0.727 1.00 97.81 94 VAL A CA 1
ATOM 700 C C . VAL A 1 94 ? -12.792 -1.491 -0.192 1.00 97.81 94 VAL A C 1
ATOM 702 O O . VAL A 1 94 ? -11.963 -0.694 0.241 1.00 97.81 94 VAL A O 1
ATOM 705 N N . LYS A 1 95 ? -13.189 -1.497 -1.461 1.00 96.25 95 LYS A N 1
ATOM 706 C CA . LYS A 1 95 ? -12.778 -0.518 -2.468 1.00 96.25 95 LYS A CA 1
ATOM 707 C C . LYS A 1 95 ? -13.928 -0.268 -3.438 1.00 96.25 95 LYS A C 1
ATOM 709 O O . LYS A 1 95 ? -14.830 -1.095 -3.518 1.00 96.25 95 LYS A O 1
ATOM 714 N N . GLY A 1 96 ? -13.905 0.859 -4.138 1.00 94.50 96 GLY A N 1
ATOM 715 C CA . GLY A 1 96 ? -14.944 1.212 -5.101 1.00 94.50 96 GLY A CA 1
ATOM 716 C C . GLY A 1 96 ? -14.673 2.537 -5.806 1.00 94.50 96 GLY A C 1
ATOM 717 O O . GLY A 1 96 ? -13.749 3.271 -5.449 1.00 94.50 96 GLY A O 1
ATOM 718 N N . MET A 1 97 ? -15.491 2.833 -6.813 1.00 93.56 97 MET A N 1
ATOM 719 C CA . MET A 1 97 ? -15.437 4.090 -7.563 1.00 93.56 97 MET A CA 1
ATOM 720 C C . MET A 1 97 ? -16.150 5.226 -6.811 1.00 93.56 97 MET A C 1
ATOM 722 O O . MET A 1 97 ? -17.127 5.003 -6.095 1.00 93.56 97 MET A O 1
ATOM 726 N N . GLY A 1 98 ? -15.684 6.457 -7.018 1.00 91.81 98 GLY A N 1
ATOM 727 C CA . GLY A 1 98 ? -16.242 7.684 -6.456 1.00 91.81 98 GLY A CA 1
ATOM 728 C C . GLY A 1 98 ? -15.621 8.134 -5.129 1.00 91.81 98 GLY A C 1
ATOM 729 O O . GLY A 1 98 ? -14.496 7.781 -4.771 1.00 91.81 98 GLY A O 1
ATOM 730 N N . LEU A 1 99 ? -16.375 8.973 -4.413 1.00 93.25 99 LEU A N 1
ATOM 731 C CA . LEU A 1 99 ? -15.939 9.636 -3.183 1.00 93.25 99 LEU A CA 1
ATOM 732 C C . LEU A 1 99 ? -15.928 8.692 -1.973 1.00 93.25 99 LEU A C 1
ATOM 734 O O . LEU A 1 99 ? -16.770 7.803 -1.831 1.00 93.25 99 LEU A O 1
ATOM 738 N N . ILE A 1 100 ? -15.020 8.965 -1.038 1.00 94.12 100 ILE A N 1
ATOM 739 C CA . ILE A 1 100 ? -14.803 8.197 0.197 1.00 94.12 100 ILE A CA 1
ATOM 740 C C . ILE A 1 100 ? -16.083 8.143 1.043 1.00 94.12 100 ILE A C 1
ATOM 742 O O . ILE A 1 100 ? -16.430 7.082 1.558 1.00 94.12 100 ILE A O 1
ATOM 746 N N . SER A 1 101 ? -16.838 9.245 1.107 1.00 91.62 101 SER A N 1
ATOM 747 C CA . SER A 1 101 ? -18.141 9.327 1.787 1.00 91.62 101 SER A CA 1
ATOM 748 C C . SER A 1 101 ? -19.178 8.328 1.268 1.00 91.62 101 SER A C 1
ATOM 750 O O . SER A 1 101 ? -20.065 7.920 2.013 1.00 91.62 101 SER A O 1
ATOM 752 N N . ASN A 1 102 ? -19.081 7.940 -0.005 1.00 93.25 102 ASN A N 1
ATOM 753 C CA . ASN A 1 102 ? -20.051 7.067 -0.660 1.00 93.25 102 ASN A CA 1
ATOM 754 C C . ASN A 1 102 ? -19.639 5.593 -0.509 1.00 93.25 102 ASN A C 1
ATOM 756 O O . ASN A 1 102 ? -20.492 4.722 -0.348 1.00 93.25 102 ASN A O 1
ATOM 760 N N . ILE A 1 103 ? -18.329 5.327 -0.529 1.00 95.56 103 ILE A N 1
ATOM 761 C CA . ILE A 1 103 ? -17.745 3.982 -0.432 1.00 95.56 103 ILE A CA 1
ATOM 762 C C . ILE A 1 103 ? -17.744 3.482 1.023 1.00 95.56 103 ILE A C 1
ATOM 764 O O . ILE A 1 103 ? -18.108 2.335 1.287 1.00 95.56 103 ILE A O 1
ATOM 768 N N . PHE A 1 104 ? -17.366 4.332 1.985 1.00 96.50 104 PHE A N 1
ATOM 769 C CA . PHE A 1 104 ? -17.105 3.936 3.375 1.00 96.50 104 PHE A CA 1
ATOM 770 C C . PHE A 1 104 ? -18.208 4.365 4.347 1.00 96.50 104 PHE A C 1
ATOM 772 O O . PHE A 1 104 ? -17.966 5.067 5.327 1.00 96.50 104 PHE A O 1
ATOM 779 N N . ASN A 1 105 ? -19.428 3.894 4.095 1.00 95.00 105 ASN A N 1
ATOM 780 C CA . ASN A 1 105 ? -20.508 3.955 5.082 1.00 95.00 105 ASN A CA 1
ATOM 781 C C . ASN A 1 105 ? -20.256 3.003 6.275 1.00 95.00 105 ASN A C 1
ATOM 783 O O . ASN A 1 105 ? -19.398 2.118 6.223 1.00 95.00 105 ASN A O 1
ATOM 787 N N . ASP A 1 106 ? -21.059 3.117 7.334 1.00 93.94 106 ASP A N 1
ATOM 788 C CA . ASP A 1 106 ? -20.929 2.302 8.549 1.00 93.94 106 ASP A CA 1
ATOM 789 C C . ASP A 1 106 ? -20.898 0.781 8.302 1.00 93.94 106 ASP A C 1
ATOM 791 O O . ASP A 1 106 ? -20.247 0.037 9.037 1.00 93.94 106 ASP A O 1
ATOM 795 N N . GLN A 1 107 ? -21.627 0.278 7.295 1.00 95.25 107 GLN A N 1
ATOM 796 C CA . GLN A 1 107 ? -21.627 -1.153 6.970 1.00 95.25 107 GLN A CA 1
ATOM 797 C C . GLN A 1 107 ? -20.321 -1.580 6.294 1.00 95.25 107 GLN A C 1
ATOM 799 O O . GLN A 1 107 ? -19.862 -2.698 6.520 1.00 95.25 107 GLN A O 1
ATOM 804 N N . ALA A 1 108 ? -19.721 -0.706 5.484 1.00 96.19 108 ALA A N 1
ATOM 805 C CA . ALA A 1 108 ? -18.402 -0.911 4.899 1.00 96.19 108 ALA A CA 1
ATOM 806 C C . ALA A 1 108 ? -17.300 -0.870 5.969 1.00 96.19 108 ALA A C 1
ATOM 808 O O . ALA A 1 108 ? -16.506 -1.807 6.052 1.00 96.19 108 ALA A O 1
ATOM 809 N N . ILE A 1 109 ? -17.296 0.142 6.845 1.00 95.75 109 ILE A N 1
ATOM 810 C CA . ILE A 1 109 ? -16.318 0.256 7.942 1.00 95.75 109 ILE A CA 1
ATOM 811 C C . ILE A 1 109 ? -16.373 -0.966 8.873 1.00 95.75 109 ILE A C 1
ATOM 813 O O . ILE A 1 109 ? -15.331 -1.543 9.176 1.00 95.75 109 ILE A O 1
ATOM 817 N N . ARG A 1 110 ? -17.567 -1.462 9.235 1.00 94.31 110 ARG A N 1
ATOM 818 C CA . ARG A 1 110 ? -17.724 -2.675 10.071 1.00 94.31 110 ARG A CA 1
ATOM 819 C C . ARG A 1 110 ? -17.155 -3.968 9.461 1.00 94.31 110 ARG A C 1
ATOM 821 O O . ARG A 1 110 ? -16.953 -4.936 10.198 1.00 94.31 110 ARG A O 1
ATOM 828 N N . LYS A 1 111 ? -16.897 -4.014 8.147 1.00 95.69 111 LYS A N 1
ATOM 829 C CA . LYS A 1 111 ? -16.200 -5.137 7.484 1.00 95.69 111 LYS A CA 1
ATOM 830 C C . LYS A 1 111 ? -14.677 -5.021 7.605 1.00 95.69 111 LYS A C 1
ATOM 832 O O . LYS A 1 111 ? -13.996 -6.040 7.620 1.00 95.69 111 LYS A O 1
ATOM 837 N N . LEU A 1 112 ? -14.145 -3.805 7.719 1.00 96.00 112 LEU A N 1
ATOM 838 C CA . LEU A 1 112 ? -12.714 -3.500 7.769 1.00 9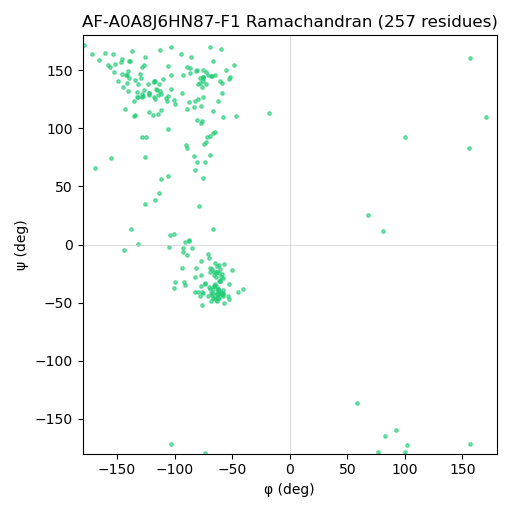6.00 112 LEU A CA 1
ATOM 839 C C . LEU A 1 112 ? -12.146 -3.685 9.186 1.00 96.00 112 LEU A C 1
ATOM 841 O O . LEU A 1 112 ? -11.705 -2.739 9.836 1.00 96.00 112 LEU A O 1
ATOM 845 N N . LYS A 1 113 ? -12.172 -4.925 9.681 1.00 93.81 113 LYS A N 1
ATOM 846 C CA . LYS A 1 113 ? -11.591 -5.285 10.983 1.00 93.81 113 LYS A CA 1
ATOM 847 C C . LYS A 1 113 ? -10.074 -5.409 10.883 1.00 93.81 113 LYS A C 1
ATOM 849 O O . LYS A 1 113 ? -9.552 -5.905 9.878 1.00 93.81 113 LYS A O 1
ATOM 854 N N . GLY A 1 114 ? -9.363 -4.989 11.924 1.00 92.81 114 GLY A N 1
ATOM 855 C CA . GLY A 1 114 ? -7.926 -5.213 12.041 1.00 92.81 114 GLY A CA 1
ATOM 856 C C . GLY A 1 114 ? -7.202 -4.226 12.950 1.00 92.81 114 GLY A C 1
ATOM 857 O O . GLY A 1 114 ? -7.697 -3.136 13.216 1.00 92.81 114 GLY A O 1
ATOM 858 N N . SER A 1 115 ? -6.006 -4.611 13.399 1.00 92.06 115 SER A N 1
ATOM 859 C CA . SER A 1 115 ? -5.062 -3.728 14.103 1.00 92.06 115 SER A CA 1
ATOM 860 C C . SER A 1 115 ? -4.056 -3.060 13.157 1.00 92.06 115 SER A C 1
ATOM 862 O O . SER A 1 115 ? -3.243 -2.246 13.588 1.00 92.06 115 SER A O 1
ATOM 864 N N . ILE A 1 116 ? -4.094 -3.382 11.862 1.00 95.12 116 ILE A N 1
ATOM 865 C CA . ILE A 1 116 ? -3.248 -2.777 10.833 1.00 95.12 116 ILE A CA 1
ATOM 866 C C . ILE A 1 116 ? -4.044 -2.584 9.541 1.00 95.12 116 ILE A C 1
ATOM 868 O O . ILE A 1 116 ? -4.917 -3.397 9.224 1.00 95.12 116 ILE A O 1
ATOM 872 N N . GLY A 1 117 ? -3.756 -1.517 8.798 1.00 97.06 117 GLY A N 1
ATOM 873 C CA . GLY A 1 117 ? -4.410 -1.259 7.521 1.00 97.06 117 GLY A CA 1
ATOM 874 C C . GLY A 1 117 ? -3.727 -0.208 6.655 1.00 97.06 117 GLY A C 1
ATOM 875 O O . GLY A 1 117 ? -2.993 0.653 7.144 1.00 97.06 117 GLY A O 1
ATOM 876 N N . ILE A 1 118 ? -4.021 -0.266 5.359 1.00 98.50 118 ILE A N 1
ATOM 877 C CA . ILE A 1 118 ? -3.609 0.720 4.358 1.00 98.50 118 ILE A CA 1
ATOM 878 C C . ILE A 1 118 ? -4.806 1.194 3.544 1.00 98.50 118 ILE A C 1
ATOM 880 O O . ILE A 1 118 ? -5.786 0.471 3.372 1.00 98.50 118 ILE A O 1
ATOM 884 N N . GLY A 1 119 ? -4.714 2.414 3.032 1.00 98.00 119 GLY A N 1
ATOM 885 C CA . GLY A 1 119 ? -5.750 3.048 2.237 1.00 98.00 119 GLY A CA 1
ATOM 886 C C . GLY A 1 119 ? -5.184 3.835 1.064 1.00 98.00 119 GLY A C 1
ATOM 887 O O . GLY A 1 119 ? -4.020 4.246 1.064 1.00 98.00 119 GLY A O 1
ATOM 888 N N . HIS A 1 120 ? -6.029 4.051 0.063 1.00 97.31 120 HIS A N 1
ATOM 889 C CA . HIS A 1 120 ? -5.707 4.798 -1.147 1.00 97.31 120 HIS A CA 1
ATOM 890 C C . HIS A 1 120 ? -6.886 5.664 -1.595 1.00 97.31 120 HIS A C 1
ATOM 892 O O . HIS A 1 120 ? -8.040 5.251 -1.468 1.00 97.31 120 HIS A O 1
ATOM 898 N N . THR A 1 121 ? -6.589 6.835 -2.159 1.00 93.44 121 THR A N 1
ATOM 899 C CA . THR A 1 121 ? -7.516 7.565 -3.031 1.00 93.44 121 THR A CA 1
ATOM 900 C C . THR A 1 121 ? -6.851 7.893 -4.366 1.00 93.44 121 THR A C 1
ATOM 902 O O . THR A 1 121 ? -5.709 8.365 -4.414 1.00 93.44 121 THR A O 1
ATOM 905 N N . ARG A 1 122 ? -7.561 7.622 -5.463 1.00 88.38 122 ARG A N 1
ATOM 906 C CA . ARG A 1 122 ? -7.060 7.685 -6.839 1.00 88.38 122 ARG A CA 1
ATOM 907 C C . ARG A 1 122 ? -7.548 8.943 -7.542 1.00 88.38 122 ARG A C 1
ATOM 909 O O . ARG A 1 122 ? -8.730 9.288 -7.487 1.00 88.38 122 ARG A O 1
ATOM 916 N N . TYR A 1 123 ? -6.628 9.616 -8.221 1.00 78.75 123 TYR A N 1
ATOM 917 C CA . TYR A 1 123 ? -6.956 10.588 -9.257 1.00 78.75 123 TYR A CA 1
ATOM 918 C C . TYR A 1 123 ? -6.972 9.887 -10.616 1.00 78.75 123 TYR A C 1
ATOM 920 O O . TYR A 1 123 ? -6.142 9.004 -10.845 1.00 78.75 123 TYR A O 1
ATOM 928 N N . SER A 1 124 ? -7.858 10.314 -11.520 1.00 64.31 124 SER A N 1
ATOM 929 C CA . SER A 1 124 ? -7.925 9.760 -12.873 1.00 64.31 124 SER A CA 1
ATOM 930 C C . SER A 1 124 ? -6.648 10.086 -13.641 1.00 64.31 124 SER A C 1
ATOM 932 O O . SER A 1 124 ? -6.484 11.164 -14.208 1.00 64.31 124 SER A O 1
ATOM 934 N N . THR A 1 125 ? -5.727 9.128 -13.662 1.00 57.22 125 THR A N 1
ATOM 935 C CA . THR A 1 125 ? -4.594 9.123 -14.587 1.00 57.22 125 THR A CA 1
ATOM 936 C C . THR A 1 125 ? -5.076 8.757 -15.996 1.00 57.22 125 THR A C 1
ATOM 938 O O . THR A 1 125 ? -6.255 8.483 -16.214 1.00 57.22 125 THR A O 1
ATOM 941 N N . SER A 1 126 ? -4.168 8.693 -16.973 1.00 50.06 126 SER A N 1
ATOM 942 C CA . SER A 1 126 ? -4.484 8.268 -18.353 1.00 50.06 126 SER A CA 1
ATOM 943 C C . SER A 1 126 ? -4.896 6.782 -18.501 1.00 50.06 126 SER A C 1
ATOM 945 O O . SER A 1 126 ? -4.877 6.254 -19.613 1.00 50.06 126 SER A O 1
ATOM 947 N N . ALA A 1 127 ? -5.198 6.085 -17.401 1.00 54.75 127 ALA A N 1
ATOM 948 C CA . ALA A 1 127 ? -5.661 4.699 -17.360 1.00 54.75 127 ALA A CA 1
ATOM 949 C C . ALA A 1 127 ? -7.175 4.645 -17.102 1.00 54.75 127 ALA A C 1
ATOM 951 O O . ALA A 1 127 ? -7.703 5.473 -16.363 1.00 54.75 127 ALA A O 1
ATOM 952 N N . ALA A 1 128 ? -7.855 3.656 -17.690 1.00 58.84 128 ALA A N 1
ATOM 953 C CA . ALA A 1 128 ? -9.313 3.541 -17.682 1.00 58.84 128 ALA A CA 1
ATOM 954 C C . ALA A 1 128 ? -9.936 3.625 -16.274 1.00 58.84 128 ALA A C 1
ATOM 956 O O . ALA A 1 128 ? -9.376 3.131 -15.287 1.00 58.84 128 ALA A O 1
ATOM 957 N N . SER A 1 129 ? -11.115 4.249 -16.206 1.00 64.69 129 SER A N 1
ATOM 958 C CA . SER A 1 129 ? -11.858 4.449 -14.962 1.00 64.69 129 SER A CA 1
ATOM 959 C C . SER A 1 129 ? -12.679 3.210 -14.618 1.00 64.69 129 SER A C 1
ATOM 961 O O . SER A 1 129 ? -13.880 3.130 -14.859 1.00 64.69 129 SER A O 1
ATOM 963 N N . GLU A 1 130 ? -11.975 2.201 -14.113 1.00 79.06 130 GLU A N 1
ATOM 964 C CA . GLU A 1 130 ? -12.495 0.860 -13.855 1.00 79.06 130 GLU A CA 1
ATOM 965 C C . GLU A 1 130 ? -12.175 0.420 -12.427 1.00 79.06 130 GLU A C 1
ATOM 967 O O . GLU A 1 130 ? -11.074 0.647 -11.921 1.00 79.06 130 GLU A O 1
ATOM 972 N N . GLU A 1 131 ? -13.106 -0.302 -11.801 1.00 81.31 131 GLU A N 1
ATOM 973 C CA . GLU A 1 131 ? -12.968 -0.780 -10.420 1.00 81.31 131 GLU A CA 1
ATOM 974 C C . GLU A 1 131 ? -11.773 -1.737 -10.224 1.00 81.31 131 GLU A C 1
ATOM 976 O O . GLU A 1 131 ? -11.197 -1.839 -9.135 1.00 81.31 131 GLU A 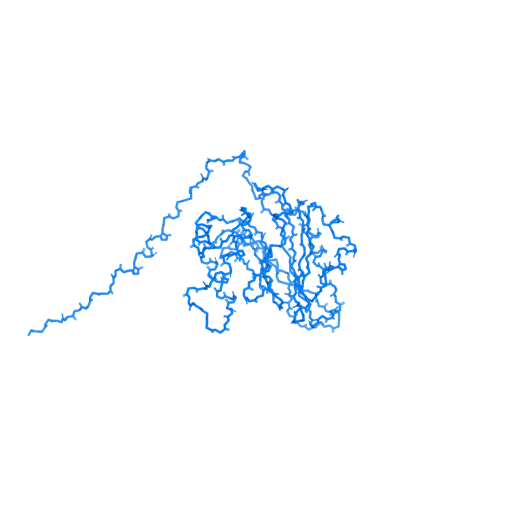O 1
ATOM 981 N N . VAL A 1 132 ? -11.331 -2.403 -11.296 1.00 83.56 132 VAL A N 1
ATOM 982 C CA . VAL A 1 132 ? -10.124 -3.243 -11.284 1.00 83.56 132 VAL A CA 1
ATOM 983 C C . VAL A 1 132 ? -8.866 -2.434 -10.928 1.00 83.56 132 VAL A C 1
ATOM 985 O O . VAL A 1 132 ? -7.987 -2.944 -10.233 1.00 83.56 132 VAL A O 1
ATOM 988 N N . ASN A 1 133 ? -8.831 -1.146 -11.296 1.00 84.19 133 ASN A N 1
ATOM 989 C CA . ASN A 1 133 ? -7.741 -0.211 -11.010 1.00 84.19 133 ASN A CA 1
ATOM 990 C C . ASN A 1 133 ? -7.854 0.443 -9.615 1.00 84.19 133 ASN A C 1
ATOM 992 O O . ASN A 1 133 ? -6.955 1.191 -9.218 1.00 84.19 133 ASN A O 1
ATOM 996 N N . CYS A 1 134 ? -8.916 0.160 -8.844 1.00 91.94 134 CYS A N 1
ATOM 997 C CA . CYS A 1 134 ? -9.031 0.603 -7.454 1.00 91.94 134 CYS A CA 1
ATOM 998 C C . CYS A 1 134 ? -7.917 -0.013 -6.602 1.00 91.94 134 CYS A C 1
ATOM 1000 O O . CYS A 1 134 ? -7.799 -1.239 -6.491 1.00 91.94 134 CYS A O 1
ATOM 1002 N N . GLN A 1 135 ? -7.145 0.850 -5.951 1.00 94.75 135 GLN A N 1
ATOM 1003 C CA . GLN A 1 135 ? -6.110 0.490 -4.988 1.00 94.75 135 GLN A CA 1
ATOM 1004 C C . GLN A 1 135 ? -6.664 0.524 -3.548 1.00 94.75 135 GLN A C 1
ATOM 1006 O O . GLN A 1 135 ? -7.697 1.157 -3.332 1.00 94.75 135 GLN A O 1
ATOM 1011 N N . PRO A 1 136 ? -5.997 -0.081 -2.543 1.00 97.06 136 PRO A N 1
ATOM 1012 C CA . PRO A 1 136 ? -4.770 -0.880 -2.628 1.00 97.06 136 PRO A CA 1
ATOM 1013 C C . PRO A 1 136 ? -4.912 -2.127 -3.513 1.00 97.06 136 PRO A C 1
ATOM 1015 O O . PRO A 1 136 ? -5.952 -2.785 -3.514 1.00 97.06 136 PRO A O 1
ATOM 1018 N N . PHE A 1 137 ? -3.870 -2.443 -4.282 1.00 95.81 137 PHE A N 1
ATOM 1019 C CA . PHE A 1 137 ? -3.811 -3.682 -5.059 1.00 95.81 137 PHE A CA 1
ATOM 1020 C C . PHE A 1 137 ? -3.417 -4.834 -4.130 1.00 95.81 137 PHE A C 1
ATOM 1022 O O . PHE A 1 137 ? -2.553 -4.648 -3.276 1.00 95.81 137 PHE A O 1
ATOM 1029 N N . VAL A 1 138 ? -4.057 -6.000 -4.257 1.00 95.81 138 VAL A N 1
ATOM 1030 C CA . VAL A 1 138 ? -3.862 -7.140 -3.345 1.00 95.81 138 VAL A CA 1
ATOM 1031 C C . VAL A 1 138 ? -3.562 -8.402 -4.140 1.00 95.81 138 VAL A C 1
ATOM 1033 O O . VAL A 1 138 ? -4.323 -8.760 -5.036 1.00 95.81 138 VAL A O 1
ATOM 1036 N N . VAL A 1 139 ? -2.495 -9.106 -3.766 1.00 93.62 139 VAL A N 1
ATOM 1037 C CA . VAL A 1 139 ? -2.130 -10.418 -4.317 1.00 93.62 139 VAL A CA 1
ATOM 1038 C C . VAL A 1 139 ? -1.940 -11.442 -3.206 1.00 93.62 139 VAL A C 1
ATOM 1040 O O . VAL A 1 139 ? -1.602 -11.105 -2.069 1.00 93.62 139 VAL A O 1
ATOM 1043 N N . HIS A 1 140 ? -2.125 -12.713 -3.548 1.00 91.62 140 HIS A N 1
ATOM 1044 C CA . HIS A 1 140 ? -1.762 -13.834 -2.689 1.00 91.62 140 HIS A CA 1
ATOM 1045 C C . HIS A 1 140 ? -0.431 -14.408 -3.169 1.00 91.62 140 HIS A C 1
ATOM 1047 O O . HIS A 1 140 ? -0.293 -14.772 -4.333 1.00 91.62 140 HIS A O 1
ATOM 1053 N N . THR A 1 141 ? 0.544 -14.481 -2.269 1.00 88.94 141 THR A N 1
ATOM 1054 C CA . THR A 1 141 ? 1.874 -15.046 -2.530 1.00 88.94 141 THR A CA 1
ATOM 1055 C C . THR A 1 141 ? 2.056 -16.338 -1.734 1.00 88.94 141 THR A C 1
ATOM 1057 O O . THR A 1 141 ? 1.321 -16.594 -0.777 1.00 88.94 141 THR A O 1
ATOM 1060 N N . GLN A 1 142 ? 3.101 -17.112 -2.041 1.00 86.25 142 GLN A N 1
ATOM 1061 C CA . GLN A 1 142 ? 3.537 -18.239 -1.199 1.00 86.25 142 GLN A CA 1
ATOM 1062 C C . GLN A 1 142 ? 3.867 -17.830 0.257 1.00 86.25 142 GLN A C 1
ATOM 1064 O O . GLN A 1 142 ? 3.919 -18.670 1.149 1.00 86.25 142 GLN A O 1
ATOM 1069 N N . HIS A 1 143 ? 4.065 -16.532 0.507 1.00 87.12 143 HIS A N 1
ATOM 1070 C CA . HIS A 1 143 ? 4.370 -15.943 1.810 1.00 87.12 143 HIS A CA 1
ATOM 1071 C C . HIS A 1 143 ? 3.146 -15.293 2.488 1.00 87.12 143 HIS A C 1
ATOM 1073 O O . HIS A 1 143 ? 3.286 -14.616 3.508 1.00 87.12 143 HIS A O 1
ATOM 1079 N N . GLY A 1 144 ? 1.946 -15.490 1.931 1.00 90.00 144 GLY A N 1
ATOM 1080 C CA . GLY A 1 144 ? 0.698 -14.873 2.378 1.00 90.00 144 GLY A CA 1
ATOM 1081 C C . GLY A 1 144 ? 0.263 -13.691 1.509 1.00 90.00 144 GLY A C 1
ATOM 1082 O O . GLY A 1 144 ? 0.819 -13.434 0.439 1.00 90.00 144 GLY A O 1
ATOM 1083 N N . ALA A 1 145 ? -0.776 -12.986 1.956 1.00 93.38 145 ALA A N 1
ATOM 1084 C CA . ALA A 1 145 ? -1.310 -11.834 1.239 1.00 93.38 145 ALA A CA 1
ATOM 1085 C C . ALA A 1 145 ? -0.378 -10.611 1.342 1.00 93.38 145 ALA A C 1
ATOM 1087 O O . ALA A 1 145 ? 0.152 -10.302 2.414 1.00 93.38 145 ALA A O 1
ATOM 1088 N N . LEU A 1 146 ? -0.225 -9.915 0.217 1.00 95.75 146 LEU A N 1
ATOM 1089 C CA . LEU A 1 146 ? 0.515 -8.666 0.053 1.00 95.75 146 LEU A CA 1
ATOM 1090 C C . LEU A 1 146 ? -0.450 -7.615 -0.500 1.00 95.75 146 LEU A C 1
ATOM 1092 O O . LEU A 1 146 ? -1.140 -7.878 -1.484 1.00 95.75 146 LEU A O 1
ATOM 1096 N N . ALA A 1 147 ? -0.501 -6.437 0.120 1.00 97.62 147 ALA A N 1
ATOM 1097 C CA . ALA A 1 147 ? -1.286 -5.307 -0.366 1.00 97.62 147 ALA A CA 1
ATOM 1098 C C . ALA A 1 147 ? -0.389 -4.084 -0.579 1.00 97.62 147 ALA A C 1
ATOM 1100 O O . ALA A 1 147 ? 0.472 -3.803 0.252 1.00 97.62 147 ALA A O 1
ATOM 1101 N N . VAL A 1 148 ? -0.585 -3.344 -1.669 1.00 97.75 148 VAL A N 1
ATOM 1102 C CA . VAL A 1 148 ? 0.225 -2.167 -2.014 1.00 97.75 148 VAL A CA 1
ATOM 1103 C C . VAL A 1 148 ? -0.678 -1.001 -2.397 1.00 97.75 148 VAL A C 1
ATOM 1105 O O . VAL A 1 148 ? -1.525 -1.110 -3.284 1.00 97.75 148 VAL A O 1
ATOM 1108 N N . ALA A 1 149 ? -0.470 0.137 -1.740 1.00 96.81 149 ALA A N 1
ATOM 1109 C CA . ALA A 1 149 ? -1.001 1.432 -2.143 1.00 96.81 149 ALA A CA 1
ATOM 1110 C C . ALA A 1 149 ? 0.143 2.274 -2.725 1.00 96.81 149 ALA A C 1
ATOM 1112 O O . ALA A 1 149 ? 1.187 2.423 -2.089 1.00 96.81 149 ALA A O 1
ATOM 1113 N N . HIS A 1 150 ? -0.051 2.820 -3.924 1.00 94.31 150 HIS A N 1
ATOM 1114 C CA . HIS A 1 150 ? 0.967 3.532 -4.693 1.00 94.31 150 HIS A CA 1
ATOM 1115 C C . HIS A 1 150 ? 0.470 4.919 -5.127 1.00 94.31 150 HIS A C 1
ATOM 1117 O O . HIS A 1 150 ? -0.590 5.062 -5.747 1.00 94.31 150 HIS A O 1
ATOM 1123 N N . ASN A 1 151 ? 1.272 5.938 -4.813 1.00 92.75 151 ASN A N 1
ATOM 1124 C CA . ASN A 1 151 ? 1.174 7.287 -5.358 1.00 92.75 151 ASN A CA 1
ATOM 1125 C C . ASN A 1 151 ? 2.418 7.578 -6.199 1.00 92.75 151 ASN A C 1
ATOM 1127 O O . ASN A 1 151 ? 3.508 7.690 -5.640 1.00 92.75 151 ASN A O 1
ATOM 1131 N N . GLY A 1 152 ? 2.259 7.707 -7.513 1.00 90.25 152 GLY A N 1
ATOM 1132 C CA . GLY A 1 152 ? 3.375 7.889 -8.428 1.00 90.25 152 GLY A CA 1
ATOM 1133 C C . GLY A 1 152 ? 3.068 7.457 -9.857 1.00 90.25 152 GLY A C 1
ATOM 1134 O O . GLY A 1 152 ? 1.928 7.139 -10.195 1.00 90.25 152 GLY A O 1
ATOM 1135 N N . GLU A 1 153 ? 4.116 7.446 -10.673 1.00 87.62 153 GLU A N 1
ATOM 1136 C CA . GLU A 1 153 ? 4.145 6.885 -12.027 1.00 87.62 153 GLU A CA 1
ATOM 1137 C C . GLU A 1 153 ? 5.539 6.289 -12.249 1.00 87.62 153 GLU A C 1
ATOM 1139 O O . GLU A 1 153 ? 6.548 6.902 -11.880 1.00 87.62 153 GLU A O 1
ATOM 1144 N N . LEU A 1 154 ? 5.609 5.088 -12.819 1.00 87.94 154 LEU A N 1
ATOM 1145 C CA . LEU A 1 154 ? 6.878 4.442 -13.137 1.00 87.94 154 LEU A CA 1
ATOM 1146 C C . LEU A 1 154 ? 7.465 5.017 -14.428 1.00 87.94 154 LEU A C 1
ATOM 1148 O O . LEU A 1 154 ? 6.856 4.948 -15.491 1.00 87.94 154 LEU A O 1
ATOM 1152 N N . VAL A 1 155 ? 8.704 5.507 -14.385 1.00 89.00 155 VAL A N 1
ATOM 1153 C CA . VAL A 1 155 ? 9.368 6.014 -15.605 1.00 89.00 155 VAL A CA 1
ATOM 1154 C C . VAL A 1 155 ? 9.715 4.901 -16.603 1.00 89.00 155 VAL A C 1
ATOM 1156 O O . VAL A 1 155 ? 9.906 5.164 -17.788 1.00 89.00 155 VAL A O 1
ATOM 1159 N N . ASN A 1 156 ? 9.792 3.651 -16.137 1.00 90.50 156 ASN A N 1
ATOM 1160 C CA . ASN A 1 156 ? 10.248 2.489 -16.897 1.00 90.50 156 ASN A CA 1
ATOM 1161 C C . ASN A 1 156 ? 9.235 1.323 -16.911 1.00 90.50 156 ASN A C 1
ATOM 1163 O O . ASN A 1 156 ? 9.638 0.157 -16.942 1.00 90.50 156 ASN A O 1
ATOM 1167 N N . CYS A 1 157 ? 7.922 1.618 -16.935 1.00 90.56 157 CYS A N 1
ATOM 1168 C CA . CYS A 1 157 ? 6.848 0.607 -16.956 1.00 90.56 157 CYS A CA 1
ATOM 1169 C C . CYS A 1 157 ? 7.102 -0.535 -17.952 1.00 90.56 157 CYS A C 1
ATOM 1171 O O . CYS A 1 157 ? 6.789 -1.687 -17.665 1.00 90.56 157 CYS A O 1
ATOM 1173 N N . ASP A 1 158 ? 7.610 -0.219 -19.147 1.00 92.31 158 ASP A N 1
ATOM 1174 C CA . ASP A 1 158 ? 7.663 -1.162 -20.266 1.00 92.31 158 ASP A CA 1
ATOM 1175 C C . ASP A 1 158 ? 8.797 -2.186 -20.123 1.00 92.31 158 ASP A C 1
ATOM 1177 O O . ASP A 1 158 ? 8.609 -3.353 -20.469 1.00 92.31 158 ASP A O 1
ATOM 1181 N N . SER A 1 159 ? 9.953 -1.797 -19.569 1.00 93.62 159 SER A N 1
ATOM 1182 C CA . SER A 1 159 ? 11.036 -2.745 -19.271 1.00 93.62 159 SER A CA 1
ATOM 1183 C C . SER A 1 159 ? 10.714 -3.583 -18.034 1.00 93.62 159 SER A C 1
ATOM 1185 O O . SER A 1 159 ? 10.865 -4.805 -18.079 1.00 93.62 159 SER A O 1
ATOM 1187 N N . LEU A 1 160 ? 10.166 -2.969 -16.978 1.00 93.31 160 LEU A N 1
ATOM 1188 C CA . LEU A 1 160 ? 9.721 -3.694 -15.785 1.00 93.31 160 LEU A CA 1
ATOM 1189 C C . LEU A 1 160 ? 8.606 -4.701 -16.122 1.00 93.31 160 LEU A C 1
ATOM 1191 O O . LEU A 1 160 ? 8.661 -5.849 -15.685 1.00 93.31 160 LEU A O 1
ATOM 1195 N N . ARG A 1 161 ? 7.643 -4.326 -16.978 1.00 94.44 161 ARG A N 1
ATOM 1196 C CA . ARG A 1 161 ? 6.583 -5.222 -17.474 1.00 94.44 161 ARG A CA 1
ATOM 1197 C C . ARG A 1 161 ? 7.138 -6.387 -18.285 1.00 94.44 161 ARG A C 1
ATOM 1199 O O . ARG A 1 161 ? 6.724 -7.516 -18.043 1.00 94.44 161 ARG A O 1
ATOM 1206 N N . LYS A 1 162 ? 8.084 -6.152 -19.204 1.00 94.88 162 LYS A N 1
ATOM 1207 C CA . LYS A 1 162 ? 8.757 -7.239 -19.943 1.00 94.88 162 LYS A CA 1
ATOM 1208 C C . LYS A 1 162 ? 9.455 -8.217 -18.997 1.00 94.88 162 LYS A C 1
ATOM 1210 O O . LYS A 1 162 ? 9.335 -9.422 -19.190 1.00 94.88 162 LYS A O 1
ATOM 1215 N N . MET A 1 163 ? 10.135 -7.712 -17.968 1.00 93.25 163 MET A N 1
ATOM 1216 C CA . MET A 1 163 ? 10.833 -8.544 -16.986 1.00 93.25 163 MET A CA 1
ATOM 1217 C C . MET A 1 163 ? 9.861 -9.381 -16.134 1.00 93.25 163 MET A C 1
ATOM 1219 O O . MET A 1 163 ? 10.055 -10.589 -16.020 1.00 93.25 163 MET A O 1
ATOM 1223 N N . VAL A 1 164 ? 8.780 -8.784 -15.616 1.00 93.88 164 VAL A N 1
ATOM 1224 C CA . VAL A 1 164 ? 7.754 -9.497 -14.827 1.00 93.88 164 VAL A CA 1
ATOM 1225 C C . VAL A 1 164 ? 7.032 -10.560 -15.669 1.00 93.88 164 VAL A C 1
ATOM 1227 O O . VAL A 1 164 ? 6.953 -11.717 -15.254 1.00 93.88 164 VAL A O 1
ATOM 1230 N N . LEU A 1 165 ? 6.584 -10.216 -16.883 1.00 94.81 165 LEU A N 1
ATOM 1231 C CA . LEU A 1 165 ? 5.950 -11.171 -17.806 1.00 94.81 165 LEU A CA 1
ATOM 1232 C C . LEU A 1 165 ? 6.917 -12.296 -18.220 1.00 94.81 165 LEU A C 1
ATOM 1234 O O . LEU A 1 165 ? 6.521 -13.457 -18.289 1.00 94.81 165 LEU A O 1
ATOM 1238 N N . GLY A 1 166 ? 8.199 -11.978 -18.437 1.00 93.44 166 GLY A N 1
ATOM 1239 C CA . GLY A 1 166 ? 9.247 -12.949 -18.773 1.00 93.44 166 GLY A CA 1
ATOM 1240 C C . GLY A 1 166 ? 9.548 -13.969 -17.668 1.00 93.44 166 GLY A C 1
ATOM 1241 O O . GLY A 1 166 ? 10.135 -15.012 -17.945 1.00 93.44 166 GLY A O 1
ATOM 1242 N N . ARG A 1 167 ? 9.111 -13.714 -16.426 1.00 89.00 167 ARG A N 1
ATOM 1243 C CA . ARG A 1 167 ? 9.139 -14.678 -15.310 1.00 89.00 167 ARG A CA 1
ATOM 1244 C C . ARG A 1 167 ? 7.887 -15.567 -15.240 1.00 89.00 167 ARG A C 1
ATOM 1246 O O . ARG A 1 167 ? 7.767 -16.353 -14.307 1.00 89.00 167 ARG A O 1
ATOM 1253 N N . GLY A 1 168 ? 6.961 -15.454 -16.197 1.00 91.06 168 GLY A N 1
ATOM 1254 C CA . GLY A 1 168 ? 5.707 -16.216 -16.232 1.00 91.06 168 GLY A CA 1
ATOM 1255 C C . GLY A 1 168 ? 4.591 -15.649 -15.346 1.00 91.06 168 GLY A C 1
ATOM 1256 O O . GLY A 1 168 ? 3.580 -16.317 -15.140 1.00 91.06 168 GLY A O 1
ATOM 1257 N N . VAL A 1 169 ? 4.751 -14.432 -14.816 1.00 90.06 169 VAL A N 1
ATOM 1258 C CA . VAL A 1 169 ? 3.733 -13.774 -13.985 1.00 90.06 169 VAL A CA 1
ATOM 1259 C C . VAL A 1 169 ? 2.683 -13.113 -14.878 1.00 90.06 169 VAL A C 1
ATOM 1261 O O . VAL A 1 169 ? 3.018 -12.272 -15.709 1.00 90.06 169 VAL A O 1
ATOM 1264 N N . GLY A 1 170 ? 1.409 -13.466 -14.698 1.00 90.50 170 GLY A N 1
ATOM 1265 C CA . GLY A 1 170 ? 0.292 -12.813 -15.388 1.00 90.50 170 GLY A CA 1
ATOM 1266 C C . GLY A 1 170 ? -0.026 -11.427 -14.815 1.00 90.50 170 GLY A C 1
ATOM 1267 O O . GLY A 1 170 ? 0.052 -11.221 -13.604 1.00 90.50 170 GLY A O 1
ATOM 1268 N N . LEU A 1 171 ? -0.418 -10.493 -15.685 1.00 91.69 171 LEU A N 1
ATOM 1269 C CA . LEU A 1 171 ? -0.925 -9.166 -15.315 1.00 91.69 171 LEU A CA 1
ATOM 1270 C C . LEU A 1 171 ? -2.392 -9.045 -15.739 1.00 91.69 171 LEU A C 1
ATOM 1272 O O . LEU A 1 171 ? -2.735 -9.384 -16.871 1.00 91.69 171 LEU A O 1
ATOM 1276 N N . SER A 1 172 ? -3.238 -8.552 -14.839 1.00 89.25 172 SER A N 1
ATOM 1277 C CA . SER A 1 172 ? -4.686 -8.381 -15.042 1.00 89.25 172 SER A CA 1
ATOM 1278 C C . SER A 1 172 ? -5.047 -6.977 -15.538 1.00 89.25 172 SER A C 1
ATOM 1280 O O . SER A 1 172 ? -6.124 -6.763 -16.086 1.00 89.25 172 SER A O 1
ATOM 1282 N N . THR A 1 173 ? -4.155 -6.010 -15.328 1.00 87.50 173 THR A N 1
ATOM 1283 C CA . THR A 1 173 ? -4.324 -4.588 -15.623 1.00 87.50 173 THR A CA 1
ATOM 1284 C C . THR A 1 173 ? -3.064 -4.008 -16.269 1.00 87.50 173 THR A C 1
ATOM 1286 O O . THR A 1 173 ? -1.961 -4.563 -16.221 1.00 87.50 173 THR A O 1
ATOM 1289 N N . HIS A 1 174 ? -3.201 -2.804 -16.821 1.00 85.00 174 HIS A N 1
ATOM 1290 C CA . HIS A 1 174 ? -2.050 -2.006 -17.239 1.00 85.00 174 HIS A CA 1
ATOM 1291 C C . HIS A 1 174 ? -1.475 -1.121 -16.116 1.00 85.00 174 HIS A C 1
ATOM 1293 O O . HIS A 1 174 ? -0.515 -0.394 -16.370 1.00 85.00 174 HIS A O 1
ATOM 1299 N N . SER A 1 175 ? -2.001 -1.200 -14.886 1.00 87.88 175 SER A N 1
ATOM 1300 C CA . SER A 1 175 ? -1.620 -0.309 -13.783 1.00 87.88 175 SER A CA 1
ATOM 1301 C C . SER A 1 175 ? -0.179 -0.518 -13.297 1.00 87.88 175 SER A C 1
ATOM 1303 O O . SER A 1 175 ? 0.329 -1.640 -13.234 1.00 87.88 175 SER A O 1
ATOM 1305 N N . ASP A 1 176 ? 0.470 0.579 -12.901 1.00 90.50 176 ASP A N 1
ATOM 1306 C CA . ASP A 1 176 ? 1.786 0.532 -12.252 1.00 90.50 176 ASP A CA 1
ATOM 1307 C C . ASP A 1 176 ? 1.714 -0.160 -10.890 1.00 90.50 176 ASP A C 1
ATOM 1309 O O . ASP A 1 176 ? 2.638 -0.863 -10.503 1.00 90.50 176 ASP A O 1
ATOM 1313 N N . SER A 1 177 ? 0.603 -0.008 -10.168 1.00 91.50 177 SER A N 1
ATOM 1314 C CA . SER A 1 177 ? 0.434 -0.576 -8.829 1.00 91.50 177 SER A CA 1
ATOM 1315 C C . SER A 1 177 ? 0.393 -2.103 -8.841 1.00 91.50 177 SER A C 1
ATOM 1317 O O . SER A 1 177 ? 0.999 -2.728 -7.971 1.00 91.50 177 SER A O 1
ATOM 1319 N N . GLU A 1 178 ? -0.244 -2.721 -9.842 1.00 93.69 178 GLU A N 1
ATOM 1320 C CA . GLU A 1 178 ? -0.108 -4.163 -10.064 1.00 93.69 178 GLU A CA 1
ATOM 1321 C C . GLU A 1 178 ? 1.338 -4.523 -10.409 1.00 93.69 178 GLU A C 1
ATOM 1323 O O . GLU A 1 178 ? 1.902 -5.420 -9.788 1.00 93.69 178 GLU A O 1
ATOM 1328 N N . LEU A 1 179 ? 1.963 -3.805 -11.347 1.00 94.19 179 LEU A N 1
ATOM 1329 C CA . LEU A 1 179 ? 3.322 -4.111 -11.794 1.00 94.19 179 LEU A CA 1
ATOM 1330 C C . LEU A 1 179 ? 4.352 -4.040 -10.649 1.00 94.19 179 LEU A C 1
ATOM 1332 O O . LEU A 1 179 ? 5.195 -4.927 -10.530 1.00 94.19 179 LEU A O 1
ATOM 1336 N N . ILE A 1 180 ? 4.240 -3.041 -9.770 1.00 95.38 180 ILE A N 1
ATOM 1337 C CA . ILE A 1 180 ? 5.028 -2.894 -8.536 1.00 95.38 180 ILE A CA 1
ATOM 1338 C C . ILE A 1 180 ? 4.759 -4.059 -7.579 1.00 95.38 180 ILE A C 1
ATOM 1340 O O . ILE A 1 180 ? 5.696 -4.645 -7.038 1.00 95.38 180 ILE A O 1
ATOM 1344 N N . THR A 1 181 ? 3.489 -4.423 -7.383 1.00 95.50 181 THR A N 1
ATOM 1345 C CA . THR A 1 181 ? 3.111 -5.529 -6.490 1.00 95.50 181 THR A CA 1
ATOM 1346 C C . THR A 1 181 ? 3.676 -6.861 -6.984 1.00 95.50 181 THR A C 1
ATOM 1348 O O . THR A 1 181 ? 4.224 -7.628 -6.195 1.00 95.50 181 THR A O 1
ATOM 1351 N N . GLN A 1 182 ? 3.605 -7.120 -8.289 1.00 95.06 182 GLN A N 1
ATOM 1352 C CA . GLN A 1 182 ? 4.142 -8.332 -8.905 1.00 95.06 182 GLN A CA 1
ATOM 1353 C C . GLN A 1 182 ? 5.678 -8.342 -8.908 1.00 95.06 182 GLN A C 1
ATOM 1355 O O . GLN A 1 182 ? 6.278 -9.379 -8.638 1.00 95.06 182 GLN A O 1
ATOM 1360 N N . ALA A 1 183 ? 6.330 -7.192 -9.109 1.00 94.50 183 ALA A N 1
ATOM 1361 C CA . ALA A 1 183 ? 7.782 -7.067 -8.976 1.00 94.50 183 ALA A CA 1
ATOM 1362 C C . ALA A 1 183 ? 8.267 -7.361 -7.541 1.00 94.50 183 ALA A C 1
ATOM 1364 O O . ALA A 1 183 ? 9.261 -8.062 -7.372 1.00 94.50 183 ALA A O 1
ATOM 1365 N N . LEU A 1 184 ? 7.536 -6.926 -6.504 1.00 94.69 184 LEU A N 1
ATOM 1366 C CA . LEU A 1 184 ? 7.815 -7.280 -5.099 1.00 94.69 184 LEU A CA 1
ATOM 1367 C C . LEU A 1 184 ? 7.656 -8.783 -4.803 1.00 94.69 184 LEU A C 1
ATOM 1369 O O . LEU A 1 184 ? 8.252 -9.296 -3.852 1.00 94.69 184 LEU A O 1
ATOM 1373 N N . CYS A 1 185 ? 6.864 -9.500 -5.605 1.00 92.12 185 CYS A N 1
ATOM 1374 C CA . CYS A 1 185 ? 6.700 -10.949 -5.487 1.00 92.12 185 CYS A CA 1
ATOM 1375 C C . CYS A 1 185 ? 7.885 -11.736 -6.073 1.00 92.12 185 CYS A C 1
ATOM 1377 O O . CYS A 1 185 ? 8.038 -12.913 -5.744 1.00 92.12 185 CYS A O 1
ATOM 1379 N N . LEU A 1 186 ? 8.767 -11.105 -6.854 1.00 88.75 186 LEU A N 1
ATOM 1380 C CA . LEU A 1 186 ? 9.997 -11.726 -7.347 1.00 88.75 186 LEU A CA 1
ATOM 1381 C C . LEU A 1 186 ? 11.058 -11.823 -6.241 1.00 88.75 186 LEU A C 1
ATOM 1383 O O . LEU A 1 186 ? 11.184 -10.934 -5.399 1.00 88.75 186 LEU A O 1
ATOM 1387 N N . ASN A 1 187 ? 11.830 -12.910 -6.248 1.00 88.62 187 ASN A N 1
ATOM 1388 C CA . ASN A 1 187 ? 12.934 -13.097 -5.306 1.00 88.62 187 ASN A CA 1
ATOM 1389 C C . ASN A 1 187 ? 14.066 -12.086 -5.597 1.00 88.62 187 ASN A C 1
ATOM 1391 O O . ASN A 1 187 ? 14.322 -11.796 -6.770 1.00 88.62 187 ASN A O 1
ATOM 1395 N N . PRO A 1 188 ? 14.769 -11.577 -4.568 1.00 88.75 188 PRO A N 1
ATOM 1396 C CA . PRO A 1 188 ? 15.940 -10.725 -4.759 1.00 88.75 188 PRO A CA 1
ATOM 1397 C C . PRO A 1 188 ? 17.106 -11.506 -5.408 1.00 88.75 188 PRO A C 1
ATOM 1399 O O . PRO A 1 188 ? 17.157 -12.733 -5.284 1.00 88.75 188 PRO A O 1
ATOM 1402 N N . PRO A 1 189 ? 18.080 -10.830 -6.057 1.00 86.69 189 PRO A N 1
ATOM 1403 C CA . PRO A 1 189 ? 19.209 -11.486 -6.729 1.00 86.69 189 PRO A CA 1
ATOM 1404 C C . PRO A 1 189 ? 20.096 -12.315 -5.794 1.00 86.69 189 PRO A C 1
ATOM 1406 O O . PRO A 1 189 ? 20.636 -13.335 -6.206 1.00 86.69 189 PRO A O 1
ATOM 1409 N N . GLU A 1 190 ? 20.208 -11.893 -4.532 1.00 85.25 190 GLU A N 1
ATOM 1410 C CA . GLU A 1 190 ? 20.960 -12.576 -3.468 1.00 85.25 190 GLU A CA 1
ATOM 1411 C C . GLU A 1 190 ? 20.279 -13.889 -3.007 1.00 85.25 190 GLU A C 1
ATOM 1413 O O . GLU A 1 190 ? 20.871 -14.677 -2.271 1.00 85.25 190 GLU A O 1
ATOM 1418 N N . GLY A 1 191 ? 19.052 -14.160 -3.473 1.00 86.75 191 GLY A N 1
ATOM 1419 C CA . GLY A 1 191 ? 18.256 -15.323 -3.089 1.00 86.75 191 GLY A CA 1
ATOM 1420 C C . GLY A 1 191 ? 17.615 -15.198 -1.704 1.00 86.75 191 GLY A C 1
ATOM 1421 O O . GLY A 1 191 ? 17.724 -14.181 -1.024 1.00 86.75 191 GLY A O 1
ATOM 1422 N N . GLU A 1 192 ? 16.904 -16.247 -1.291 1.00 86.88 192 GLU A N 1
ATOM 1423 C CA . GLU A 1 192 ? 16.223 -16.326 0.006 1.00 86.88 192 GLU A CA 1
ATOM 1424 C C . GLU A 1 192 ? 16.322 -17.751 0.556 1.00 86.88 192 GLU A C 1
ATOM 1426 O O . GLU A 1 192 ? 15.803 -18.691 -0.043 1.00 86.88 192 GLU A O 1
ATOM 1431 N N . SER A 1 193 ? 16.989 -17.919 1.700 1.00 77.44 193 SER A N 1
ATOM 1432 C CA . SER A 1 193 ? 17.178 -19.223 2.355 1.00 77.44 193 SER A CA 1
ATOM 1433 C C . SER A 1 193 ? 16.203 -19.475 3.509 1.00 77.44 193 SER A C 1
ATOM 1435 O O . SER A 1 193 ? 15.784 -20.609 3.723 1.00 77.44 193 SER A O 1
ATOM 1437 N N . ASN A 1 194 ? 15.803 -18.423 4.231 1.00 81.50 194 ASN A N 1
ATOM 1438 C CA . ASN A 1 194 ? 15.016 -18.499 5.470 1.00 81.50 194 ASN A CA 1
ATOM 1439 C C . ASN A 1 194 ? 13.633 -17.829 5.340 1.00 81.50 194 ASN A C 1
ATOM 1441 O O . ASN A 1 194 ? 13.147 -17.176 6.265 1.00 81.50 194 ASN A O 1
ATOM 1445 N N . GLY A 1 195 ? 12.990 -17.990 4.182 1.00 83.94 195 GLY A N 1
ATOM 1446 C CA . GLY A 1 195 ? 11.727 -17.323 3.859 1.00 83.94 195 GLY A CA 1
ATOM 1447 C C . GLY A 1 195 ? 11.920 -15.888 3.340 1.00 83.94 195 GLY A C 1
ATOM 1448 O O . GLY A 1 195 ? 13.024 -15.531 2.936 1.00 83.94 195 GLY A O 1
ATOM 1449 N N . PRO A 1 196 ? 10.848 -15.076 3.302 1.00 87.31 196 PRO A N 1
ATOM 1450 C CA . PRO A 1 196 ? 10.828 -13.827 2.547 1.00 87.31 196 PRO A CA 1
ATOM 1451 C C . PRO A 1 196 ? 11.578 -12.689 3.248 1.00 87.31 196 PRO A C 1
ATOM 1453 O O . PRO A 1 196 ? 11.158 -12.214 4.311 1.00 87.31 196 PRO A O 1
ATOM 1456 N N . ASP A 1 197 ? 12.615 -12.169 2.598 1.00 92.69 197 ASP A N 1
ATOM 1457 C CA . ASP A 1 197 ? 13.283 -10.933 2.994 1.00 92.69 197 ASP A CA 1
ATOM 1458 C C . ASP A 1 197 ? 12.614 -9.745 2.287 1.00 92.69 197 ASP A C 1
ATOM 1460 O O . ASP A 1 197 ? 13.003 -9.285 1.212 1.00 92.69 197 ASP A O 1
ATOM 1464 N N . TRP A 1 198 ? 11.542 -9.247 2.905 1.00 93.31 198 TRP A N 1
ATOM 1465 C CA . TRP A 1 198 ? 10.814 -8.082 2.403 1.00 93.31 198 TRP A CA 1
ATOM 1466 C C . TRP A 1 198 ? 11.680 -6.812 2.286 1.00 93.31 198 TRP A C 1
ATOM 1468 O O . TRP A 1 198 ? 11.562 -6.143 1.260 1.00 93.31 198 TRP A O 1
ATOM 1478 N N . PRO A 1 199 ? 12.565 -6.465 3.245 1.00 94.12 199 PRO A N 1
ATOM 1479 C CA . PRO A 1 199 ? 13.579 -5.428 3.044 1.00 94.12 199 PRO A CA 1
ATOM 1480 C C . PRO A 1 199 ? 14.441 -5.621 1.785 1.00 94.12 199 PRO A C 1
ATOM 1482 O O . PRO A 1 199 ? 14.589 -4.668 1.018 1.00 94.12 199 PRO A O 1
ATOM 1485 N N . ALA A 1 200 ? 14.959 -6.825 1.520 1.00 93.81 200 ALA A N 1
ATOM 1486 C CA . ALA A 1 200 ? 15.754 -7.105 0.321 1.00 93.81 200 ALA A CA 1
ATOM 1487 C C . ALA A 1 200 ? 14.919 -7.013 -0.968 1.00 93.81 200 ALA A C 1
ATOM 1489 O O . ALA A 1 200 ? 15.359 -6.400 -1.940 1.00 93.81 200 ALA A O 1
ATOM 1490 N N . ARG A 1 201 ? 13.681 -7.527 -0.966 1.00 95.00 201 ARG A N 1
ATOM 1491 C CA . ARG A 1 201 ? 12.717 -7.385 -2.079 1.00 95.00 201 ARG A CA 1
ATOM 1492 C C . ARG A 1 201 ? 12.387 -5.921 -2.377 1.00 95.00 201 ARG A C 1
ATOM 1494 O O . ARG A 1 201 ? 12.366 -5.521 -3.537 1.00 95.00 201 ARG A O 1
ATOM 1501 N N . ILE A 1 202 ? 12.179 -5.104 -1.342 1.00 95.56 202 ILE A N 1
ATOM 1502 C CA . ILE A 1 202 ? 11.938 -3.658 -1.472 1.00 95.56 202 ILE A CA 1
ATOM 1503 C C . ILE A 1 202 ? 13.184 -2.951 -2.021 1.00 95.56 202 ILE A C 1
ATOM 1505 O O . ILE A 1 202 ? 13.071 -2.176 -2.968 1.00 95.56 202 ILE A O 1
ATOM 1509 N N . LYS A 1 203 ? 14.379 -3.252 -1.495 1.00 93.75 203 LYS A N 1
ATOM 1510 C CA . LYS A 1 203 ? 15.655 -2.728 -2.014 1.00 93.75 203 LYS A CA 1
ATOM 1511 C C . LYS A 1 203 ? 15.847 -3.094 -3.491 1.00 93.75 203 LYS A C 1
ATOM 1513 O O . LYS A 1 203 ? 16.255 -2.242 -4.276 1.00 93.75 203 LYS A O 1
ATOM 1518 N N . HIS A 1 204 ? 15.507 -4.322 -3.883 1.00 93.69 204 HIS A N 1
ATOM 1519 C CA . HIS A 1 204 ? 15.589 -4.764 -5.272 1.00 93.69 204 HIS A CA 1
ATOM 1520 C C . HIS A 1 204 ? 14.580 -4.042 -6.176 1.00 93.69 204 HIS A C 1
ATOM 1522 O O . HIS A 1 204 ? 14.963 -3.546 -7.235 1.00 93.69 204 HIS A O 1
ATOM 1528 N N . LEU A 1 205 ? 13.324 -3.874 -5.737 1.00 94.94 205 LEU A N 1
ATOM 1529 C CA . LEU A 1 205 ? 12.352 -3.020 -6.430 1.00 94.94 205 LEU A CA 1
ATOM 1530 C C . LEU A 1 205 ? 12.914 -1.605 -6.640 1.00 94.94 205 LEU A C 1
ATOM 1532 O O . LEU A 1 205 ? 12.801 -1.076 -7.740 1.00 94.94 205 LEU A O 1
ATOM 1536 N N . MET A 1 206 ? 13.546 -1.006 -5.626 1.00 93.75 206 MET A N 1
ATOM 1537 C CA . MET A 1 206 ? 14.108 0.349 -5.721 1.00 93.75 206 MET A CA 1
ATOM 1538 C C . MET A 1 206 ? 15.277 0.470 -6.710 1.00 93.75 206 MET A C 1
ATOM 1540 O O . MET A 1 206 ? 15.489 1.544 -7.266 1.00 93.75 206 MET A O 1
ATOM 1544 N N . GLN A 1 207 ? 16.010 -0.617 -6.965 1.00 92.06 207 GLN A N 1
ATOM 1545 C CA . GLN A 1 207 ? 17.025 -0.680 -8.025 1.00 92.06 207 GLN A CA 1
ATOM 1546 C C . GLN A 1 207 ? 16.385 -0.819 -9.415 1.00 92.06 207 GLN A C 1
ATOM 1548 O O . GLN A 1 207 ? 16.826 -0.185 -10.370 1.00 92.06 207 GLN A O 1
ATOM 1553 N N . LEU A 1 208 ? 15.338 -1.643 -9.530 1.00 91.44 208 LEU A N 1
ATOM 1554 C CA . LEU A 1 208 ? 14.624 -1.905 -10.784 1.00 91.44 208 LEU A CA 1
ATOM 1555 C C . LEU A 1 208 ? 13.738 -0.737 -11.234 1.00 91.44 208 LEU A C 1
ATOM 1557 O O . LEU A 1 208 ? 13.541 -0.537 -12.429 1.00 91.44 208 LEU A O 1
ATOM 1561 N N . ALA A 1 209 ? 13.174 0.006 -10.286 1.00 90.94 209 ALA A N 1
ATOM 1562 C CA . ALA A 1 209 ? 12.253 1.112 -10.492 1.00 90.94 209 ALA A CA 1
ATOM 1563 C C . ALA A 1 209 ? 12.820 2.356 -9.784 1.00 90.94 209 ALA A C 1
ATOM 1565 O O . ALA A 1 209 ? 12.567 2.548 -8.592 1.00 90.94 209 ALA A O 1
ATOM 1566 N N . PRO A 1 210 ? 13.597 3.205 -10.482 1.00 80.88 210 PRO A N 1
ATOM 1567 C CA . PRO A 1 210 ? 14.296 4.318 -9.842 1.00 80.88 210 PRO A CA 1
ATOM 1568 C C . PRO A 1 210 ? 13.383 5.510 -9.520 1.00 80.88 210 PRO A C 1
ATOM 1570 O O . PRO A 1 210 ? 13.699 6.278 -8.619 1.00 80.88 210 PRO A O 1
ATOM 1573 N N . LEU A 1 211 ? 12.281 5.698 -10.258 1.00 85.38 211 LEU A N 1
ATOM 1574 C CA . LEU A 1 211 ? 11.395 6.869 -10.186 1.00 85.38 211 LEU A CA 1
ATOM 1575 C C . LEU A 1 211 ? 9.975 6.524 -10.680 1.00 85.38 211 LEU A C 1
ATOM 1577 O O . LEU A 1 211 ? 9.830 5.666 -11.549 1.00 85.38 211 LEU A O 1
ATOM 1581 N N . SER A 1 212 ? 8.901 7.183 -10.233 1.00 89.94 212 SER A N 1
ATOM 1582 C CA . SER A 1 212 ? 8.763 8.200 -9.172 1.00 89.94 212 SER A CA 1
ATOM 1583 C C . SER A 1 212 ? 7.545 7.847 -8.314 1.00 89.94 212 SER A C 1
ATOM 1585 O O . SER A 1 212 ? 6.414 7.940 -8.796 1.00 89.94 212 SER A O 1
ATOM 1587 N N . TYR A 1 213 ? 7.752 7.447 -7.054 1.00 92.25 213 TYR A N 1
ATOM 1588 C CA . TYR A 1 213 ? 6.701 6.842 -6.234 1.00 92.25 213 TYR A CA 1
ATOM 1589 C C . TYR A 1 213 ? 6.844 7.046 -4.722 1.00 92.25 213 TYR A C 1
ATOM 1591 O O . TYR A 1 213 ? 7.920 7.178 -4.144 1.00 92.25 213 TYR A O 1
ATOM 1599 N N . SER A 1 214 ? 5.695 6.976 -4.059 1.00 95.06 214 SER A N 1
ATOM 1600 C CA . SER A 1 214 ? 5.538 6.676 -2.641 1.00 95.06 214 SER A CA 1
ATOM 1601 C C . SER A 1 214 ? 4.635 5.458 -2.492 1.00 95.06 214 SER A C 1
ATOM 1603 O O . SER A 1 214 ? 3.542 5.418 -3.062 1.00 95.06 214 SER A O 1
ATOM 1605 N N . LEU A 1 215 ? 5.095 4.466 -1.733 1.00 96.50 215 LEU A N 1
ATOM 1606 C CA . LEU A 1 215 ? 4.410 3.199 -1.503 1.00 96.50 215 LEU A CA 1
ATOM 1607 C C . LEU A 1 215 ? 4.082 3.026 -0.026 1.00 96.50 215 LEU A C 1
ATOM 1609 O O . LEU A 1 215 ? 4.914 3.297 0.844 1.00 96.50 215 LEU A O 1
ATOM 1613 N N . VAL A 1 216 ? 2.903 2.475 0.241 1.00 97.94 216 VAL A N 1
ATOM 1614 C CA . VAL A 1 216 ? 2.579 1.848 1.521 1.00 97.94 216 VAL A CA 1
ATOM 1615 C C . VAL A 1 216 ? 2.270 0.383 1.238 1.00 97.94 216 VAL A C 1
ATOM 1617 O O . VAL A 1 216 ? 1.290 0.055 0.569 1.00 97.94 216 VAL A O 1
ATOM 1620 N N . ILE A 1 217 ? 3.156 -0.491 1.703 1.00 97.94 217 ILE A N 1
ATOM 1621 C CA . ILE A 1 217 ? 3.143 -1.934 1.461 1.00 97.94 217 ILE A CA 1
ATOM 1622 C C . ILE A 1 217 ? 2.708 -2.611 2.758 1.00 97.94 217 ILE A C 1
ATOM 1624 O O . ILE A 1 217 ? 3.348 -2.415 3.789 1.00 97.94 217 ILE A O 1
ATOM 1628 N N . MET A 1 218 ? 1.650 -3.414 2.724 1.00 97.00 218 MET A N 1
ATOM 1629 C CA . MET A 1 218 ? 1.124 -4.135 3.879 1.00 97.00 218 MET A CA 1
ATOM 1630 C C . MET A 1 218 ? 1.258 -5.647 3.718 1.00 97.00 218 MET A C 1
ATOM 1632 O O . MET A 1 218 ? 0.793 -6.245 2.748 1.00 97.00 218 MET A O 1
ATOM 1636 N N . LEU A 1 219 ? 1.831 -6.254 4.750 1.00 94.81 219 LEU A N 1
ATOM 1637 C CA . LEU A 1 219 ? 1.764 -7.675 5.056 1.00 94.81 219 LEU A CA 1
ATOM 1638 C C . LEU A 1 219 ? 0.766 -7.899 6.195 1.00 94.81 219 LEU A C 1
ATOM 1640 O O . LEU A 1 219 ? 0.386 -6.973 6.910 1.00 94.81 219 LEU A O 1
ATOM 1644 N N . LYS A 1 220 ? 0.436 -9.166 6.452 1.00 92.50 220 LYS A N 1
ATOM 1645 C CA . LYS A 1 220 ? -0.436 -9.620 7.549 1.00 92.50 220 LYS A CA 1
ATOM 1646 C C . LYS A 1 220 ? -0.246 -8.913 8.902 1.00 92.50 220 LYS A C 1
ATOM 1648 O O . LYS A 1 220 ? -1.240 -8.677 9.588 1.00 92.50 220 LYS A O 1
ATOM 1653 N N . ASN A 1 221 ? 0.988 -8.587 9.289 1.00 90.31 221 ASN A N 1
ATOM 1654 C CA . ASN A 1 221 ? 1.335 -7.992 10.585 1.00 90.31 221 ASN A CA 1
ATOM 1655 C C . ASN A 1 221 ? 2.375 -6.852 10.514 1.00 90.31 221 ASN A C 1
ATOM 1657 O O . ASN A 1 221 ? 2.938 -6.493 11.547 1.00 90.31 221 ASN A O 1
ATOM 1661 N N . LYS A 1 222 ? 2.678 -6.317 9.324 1.00 92.75 222 LYS A N 1
ATOM 1662 C CA . LYS A 1 222 ? 3.688 -5.260 9.121 1.00 92.75 222 LYS A CA 1
ATOM 1663 C C . LYS A 1 222 ? 3.263 -4.323 7.995 1.00 92.75 222 LYS A C 1
ATOM 1665 O O . LYS A 1 222 ? 2.694 -4.780 7.009 1.00 92.75 222 LYS A O 1
ATOM 1670 N N . ILE A 1 223 ? 3.616 -3.046 8.111 1.00 96.00 223 ILE A N 1
ATOM 1671 C CA . ILE A 1 223 ? 3.594 -2.086 7.002 1.00 96.00 223 ILE A CA 1
ATOM 1672 C C . ILE A 1 223 ? 5.017 -1.586 6.758 1.00 96.00 223 ILE A C 1
ATOM 1674 O O . ILE A 1 223 ? 5.746 -1.302 7.708 1.00 96.00 223 ILE A O 1
ATOM 1678 N N . TYR A 1 224 ? 5.379 -1.447 5.486 1.00 97.50 224 TYR A N 1
ATOM 1679 C CA . TYR A 1 224 ? 6.565 -0.742 5.019 1.00 97.50 224 TYR A CA 1
ATOM 1680 C C . TYR A 1 224 ? 6.121 0.513 4.260 1.00 97.50 224 TYR A C 1
ATOM 1682 O O . TYR A 1 224 ? 5.243 0.446 3.400 1.00 97.50 224 TYR A O 1
ATOM 1690 N N . ALA A 1 225 ? 6.733 1.653 4.571 1.00 96.44 225 ALA A N 1
ATOM 1691 C CA . ALA A 1 225 ? 6.564 2.903 3.837 1.00 96.44 225 ALA A CA 1
ATOM 1692 C C . ALA A 1 225 ? 7.848 3.169 3.038 1.00 96.44 225 ALA A C 1
ATOM 1694 O O . ALA A 1 225 ? 8.934 3.150 3.614 1.00 96.44 225 ALA A O 1
ATOM 1695 N N . VAL A 1 226 ? 7.733 3.384 1.726 1.00 96.00 226 VAL A N 1
ATOM 1696 C CA . VAL A 1 226 ? 8.878 3.477 0.801 1.00 96.00 226 VAL A CA 1
ATOM 1697 C C . VAL A 1 226 ? 8.724 4.698 -0.103 1.00 96.00 226 VAL A C 1
ATOM 1699 O O . VAL A 1 226 ? 7.671 4.878 -0.708 1.00 96.00 226 VAL A O 1
ATOM 1702 N N . ARG A 1 227 ? 9.768 5.523 -0.230 1.00 94.38 227 ARG A N 1
ATOM 1703 C CA . ARG A 1 227 ? 9.870 6.574 -1.261 1.00 94.38 227 ARG A CA 1
ATOM 1704 C C . ARG A 1 227 ? 10.864 6.137 -2.330 1.00 94.38 227 ARG A C 1
ATOM 1706 O O . ARG A 1 227 ? 11.780 5.375 -2.025 1.00 94.38 227 ARG A O 1
ATOM 1713 N N . ASP A 1 228 ? 10.707 6.646 -3.549 1.00 93.06 228 ASP A N 1
ATOM 1714 C CA . ASP A 1 228 ? 11.755 6.559 -4.567 1.00 93.06 228 ASP A CA 1
ATOM 1715 C C . ASP A 1 228 ? 13.087 7.151 -4.046 1.00 93.06 228 ASP A C 1
ATOM 1717 O O . ASP A 1 228 ? 13.049 8.068 -3.219 1.00 93.06 228 ASP A O 1
ATOM 1721 N N .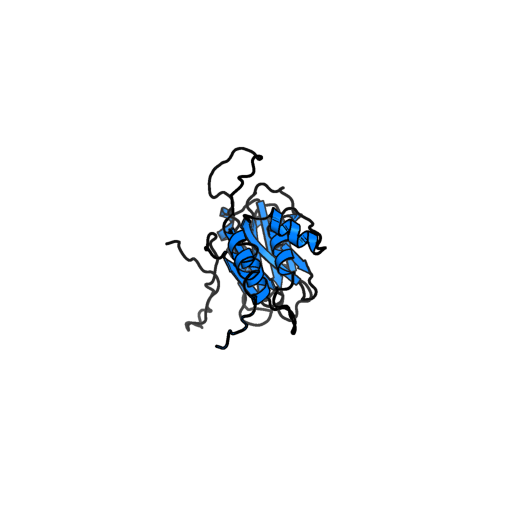 PRO A 1 229 ? 14.258 6.663 -4.509 1.00 89.81 229 PRO A N 1
ATOM 1722 C CA . PRO A 1 229 ? 15.585 7.130 -4.079 1.00 89.81 229 PRO A CA 1
ATOM 1723 C C . PRO A 1 229 ? 15.822 8.648 -4.096 1.00 89.81 229 PRO A C 1
ATOM 1725 O O . PRO A 1 229 ? 16.706 9.131 -3.393 1.00 89.81 229 PRO A O 1
ATOM 1728 N N . TYR A 1 230 ? 15.044 9.399 -4.876 1.00 90.00 230 TYR A N 1
ATOM 1729 C CA . TYR A 1 230 ? 15.148 10.852 -5.023 1.00 90.00 230 TYR A CA 1
ATOM 1730 C C . TYR A 1 230 ? 14.030 11.612 -4.280 1.00 90.00 230 TYR A C 1
ATOM 1732 O O . TYR A 1 230 ? 14.006 12.840 -4.280 1.00 90.00 230 TYR A O 1
ATOM 1740 N N . GLY A 1 231 ? 13.095 10.904 -3.635 1.00 89.50 231 GLY A N 1
ATOM 1741 C CA . GLY A 1 231 ? 12.036 11.480 -2.810 1.00 89.50 231 GLY A CA 1
ATOM 1742 C C . GLY A 1 231 ? 10.972 12.284 -3.565 1.00 89.50 231 GLY A C 1
ATOM 1743 O O . GLY A 1 231 ? 10.334 13.138 -2.950 1.00 89.50 231 GLY A O 1
ATOM 1744 N N . ASN A 1 232 ? 10.734 12.030 -4.853 1.00 89.00 232 ASN A N 1
ATOM 1745 C CA . ASN A 1 232 ? 9.864 12.869 -5.697 1.00 89.00 232 ASN A CA 1
ATOM 1746 C C . ASN A 1 232 ? 8.395 12.917 -5.256 1.00 89.00 232 ASN A C 1
ATOM 1748 O O . ASN A 1 232 ? 7.673 13.855 -5.597 1.00 89.00 232 ASN A O 1
ATOM 1752 N N . ARG A 1 233 ? 7.926 11.899 -4.530 1.00 90.44 233 ARG A N 1
ATOM 1753 C CA . ARG A 1 233 ? 6.575 11.860 -3.956 1.00 90.44 233 ARG A CA 1
ATOM 1754 C C . ARG A 1 233 ? 6.633 12.001 -2.420 1.00 90.44 233 ARG A C 1
ATOM 1756 O O . ARG A 1 233 ? 7.564 11.472 -1.799 1.00 90.44 233 ARG A O 1
ATOM 1763 N N . PRO A 1 234 ? 5.680 12.721 -1.793 1.00 91.75 234 PRO A N 1
ATOM 1764 C CA . PRO A 1 234 ? 5.610 12.868 -0.336 1.00 91.75 234 PRO A CA 1
ATOM 1765 C C . PRO A 1 234 ? 5.067 11.592 0.340 1.00 91.75 234 PRO A C 1
ATOM 1767 O O . PRO A 1 234 ? 4.164 10.948 -0.196 1.00 91.75 234 PRO A O 1
ATOM 1770 N N . LEU A 1 235 ? 5.573 11.244 1.535 1.00 93.25 235 LEU A N 1
ATOM 1771 C CA . LEU A 1 235 ? 5.153 10.057 2.313 1.00 93.25 235 LEU A CA 1
ATOM 1772 C C . LEU A 1 235 ? 5.358 10.222 3.831 1.00 93.25 235 LEU A C 1
ATOM 1774 O O . LEU A 1 235 ? 6.132 11.093 4.215 1.00 93.25 235 LEU A O 1
ATOM 1778 N N . CYS A 1 236 ? 4.719 9.360 4.665 1.00 91.81 236 CYS A N 1
ATOM 1779 C CA . CYS A 1 236 ? 4.225 9.703 6.013 1.00 91.81 236 CYS A CA 1
ATOM 1780 C C . CYS A 1 236 ? 4.462 8.717 7.267 1.00 91.81 236 CYS A C 1
ATOM 1782 O O . CYS A 1 236 ? 3.738 7.738 7.397 1.00 91.81 236 CYS A O 1
ATOM 1784 N N . LEU A 1 237 ? 5.318 9.061 8.282 1.00 89.38 237 LEU A N 1
ATOM 1785 C CA . LEU A 1 237 ? 5.538 8.680 9.729 1.00 89.38 237 LEU A CA 1
ATOM 1786 C C . LEU A 1 237 ? 5.468 9.843 10.857 1.00 89.38 237 LEU A C 1
ATOM 1788 O O . LEU A 1 237 ? 6.313 10.732 10.866 1.00 89.38 237 LEU A O 1
ATOM 1792 N N . GLY A 1 238 ? 4.467 9.805 11.776 1.00 87.31 238 GLY A N 1
ATOM 1793 C CA . GLY A 1 238 ? 3.948 10.609 12.933 1.00 87.31 238 GLY A CA 1
ATOM 1794 C C . GLY A 1 238 ? 2.527 10.150 13.512 1.00 87.31 238 GLY A C 1
ATOM 1795 O O . GLY A 1 238 ? 1.550 10.302 12.803 1.00 87.31 238 GLY A O 1
ATOM 1796 N N . LYS A 1 239 ? 2.346 9.551 14.731 1.00 86.12 239 LYS A N 1
ATOM 1797 C CA . LYS A 1 239 ? 1.134 8.777 15.240 1.00 86.12 239 LYS A CA 1
ATOM 1798 C C . LYS A 1 239 ? 0.268 9.602 16.210 1.00 86.12 239 LYS A C 1
ATOM 1800 O O . LYS A 1 239 ? 0.512 10.774 16.455 1.00 86.12 239 LYS A O 1
ATOM 1805 N N . ILE A 1 240 ? -0.698 8.925 16.825 1.00 84.25 240 ILE A N 1
ATOM 1806 C CA . ILE A 1 240 ? -1.523 9.369 17.946 1.00 84.25 240 ILE A CA 1
ATOM 1807 C C . ILE A 1 240 ? -0.975 8.784 19.270 1.00 84.25 240 ILE A C 1
ATOM 1809 O O . ILE A 1 240 ? -0.890 7.563 19.415 1.00 84.25 240 ILE A O 1
ATOM 1813 N N . LEU A 1 241 ? -0.591 9.630 20.233 1.00 79.31 241 LEU A N 1
ATOM 1814 C CA . LEU A 1 241 ? -0.298 9.209 21.615 1.00 79.31 241 LEU A CA 1
ATOM 1815 C C . LEU A 1 241 ? -1.586 9.192 22.447 1.00 79.31 241 LEU A C 1
ATOM 1817 O O . LEU A 1 241 ? -2.473 10.021 22.241 1.00 79.31 241 LEU A O 1
ATOM 1821 N N . ALA A 1 242 ? -1.678 8.274 23.411 1.00 68.81 242 ALA A N 1
ATOM 1822 C CA . ALA A 1 242 ? -2.725 8.328 24.423 1.00 68.81 242 ALA A CA 1
ATOM 1823 C C . ALA A 1 242 ? -2.462 9.497 25.385 1.00 68.81 242 ALA A C 1
ATOM 1825 O O . ALA A 1 242 ? -1.316 9.793 25.717 1.00 68.81 242 ALA A O 1
ATOM 1826 N N . GLN A 1 243 ? -3.522 10.136 25.882 1.00 61.47 243 GLN A N 1
ATOM 1827 C CA . GLN A 1 243 ? -3.419 11.346 26.712 1.00 61.47 243 GLN A CA 1
ATOM 1828 C C . GLN A 1 243 ? -2.692 11.119 28.058 1.00 61.47 243 GLN A C 1
ATOM 1830 O O . GLN A 1 243 ? -2.178 12.067 28.644 1.00 61.47 243 GLN A O 1
ATOM 1835 N N . ASN A 1 244 ? -2.591 9.858 28.498 1.00 55.97 244 ASN A N 1
ATOM 1836 C CA . ASN A 1 244 ? -1.853 9.432 29.692 1.00 55.97 244 ASN A CA 1
ATOM 1837 C C . ASN A 1 244 ? -0.392 9.015 29.400 1.00 55.97 244 ASN A C 1
ATOM 1839 O O . ASN A 1 244 ? 0.361 8.761 30.336 1.00 55.97 244 ASN A O 1
ATOM 1843 N N . GLU A 1 245 ? 0.026 8.946 28.131 1.00 51.31 245 GLU A N 1
ATOM 1844 C CA . GLU A 1 245 ? 1.377 8.555 27.698 1.00 51.31 245 GLU A CA 1
ATOM 1845 C C . GLU A 1 245 ? 2.133 9.740 27.075 1.00 51.31 245 GLU A C 1
ATOM 1847 O O . GLU A 1 245 ? 2.642 9.672 25.956 1.00 51.31 245 GLU A O 1
ATOM 1852 N N . LEU A 1 246 ? 2.269 10.841 27.821 1.00 45.75 246 LEU A N 1
ATOM 1853 C CA . LEU A 1 246 ? 3.226 11.910 27.495 1.00 45.75 246 LEU A CA 1
ATOM 1854 C C . LEU A 1 246 ? 4.668 11.492 27.851 1.00 45.75 246 LEU A C 1
ATOM 1856 O O . LEU A 1 246 ? 5.376 12.155 28.603 1.00 45.75 246 LEU A O 1
ATOM 1860 N N . THR A 1 247 ? 5.105 10.372 27.274 1.00 41.03 247 THR A N 1
ATOM 1861 C CA . THR A 1 247 ? 6.510 9.957 27.152 1.00 41.03 247 THR A CA 1
ATOM 1862 C C . THR A 1 247 ? 6.781 9.564 25.691 1.00 41.03 247 THR A C 1
ATOM 1864 O O . THR A 1 247 ? 5.865 9.121 24.995 1.00 41.03 247 THR A O 1
ATOM 1867 N N . PRO A 1 248 ? 7.995 9.790 25.154 1.00 39.06 248 PRO A N 1
ATOM 1868 C CA . PRO A 1 248 ? 8.204 9.914 23.708 1.00 39.06 248 PRO A CA 1
ATOM 1869 C C . PRO A 1 248 ? 8.289 8.563 22.972 1.00 39.06 248 PRO A C 1
ATOM 1871 O O . PRO A 1 248 ? 9.343 8.167 22.477 1.00 39.06 248 PRO A O 1
ATOM 1874 N N . ALA A 1 249 ? 7.164 7.857 22.850 1.00 38.44 249 ALA A N 1
ATOM 1875 C CA . ALA A 1 249 ? 7.051 6.644 22.043 1.00 38.44 249 ALA A CA 1
ATOM 1876 C C . ALA A 1 249 ? 6.657 6.969 20.586 1.00 38.44 249 ALA A C 1
ATOM 1878 O O . ALA A 1 249 ? 5.549 7.438 20.313 1.00 38.44 249 ALA A O 1
ATOM 1879 N N . LEU A 1 250 ? 7.561 6.652 19.651 1.00 35.56 250 LEU A N 1
ATOM 1880 C CA . LEU A 1 250 ? 7.531 6.986 18.217 1.00 35.56 250 LEU A CA 1
ATOM 1881 C C . LEU A 1 250 ? 6.229 6.701 17.457 1.00 35.56 250 LEU A C 1
ATOM 1883 O O . LEU A 1 250 ? 5.445 5.825 17.819 1.00 35.56 250 LEU A O 1
ATOM 1887 N N . ILE A 1 251 ? 6.053 7.473 16.378 1.00 41.12 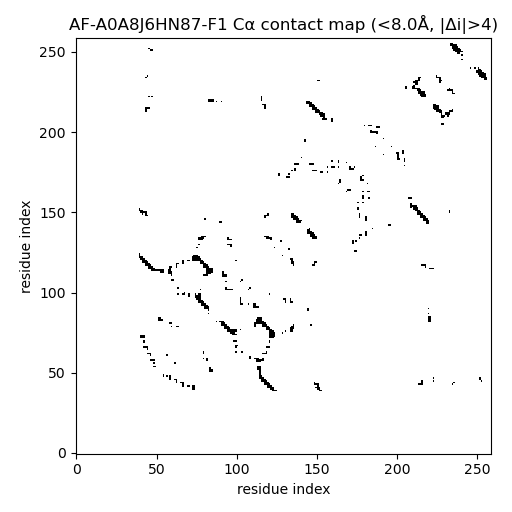251 ILE A N 1
ATOM 1888 C CA . ILE A 1 251 ? 4.787 8.042 15.907 1.00 41.12 251 ILE A CA 1
ATOM 1889 C C . ILE A 1 251 ? 4.797 7.945 14.313 1.00 41.12 251 ILE A C 1
ATOM 1891 O O . ILE A 1 251 ? 5.832 8.271 13.746 1.00 41.12 251 ILE A O 1
ATOM 1895 N N . SER A 1 252 ? 3.728 7.453 13.594 1.00 35.72 252 SER A N 1
ATOM 1896 C CA . SER A 1 252 ? 3.464 7.134 12.134 1.00 35.72 252 SER A CA 1
ATOM 1897 C C . SER A 1 252 ? 2.321 7.949 11.343 1.00 35.72 252 SER A C 1
ATOM 1899 O O . SER A 1 252 ? 1.194 7.878 11.806 1.00 35.72 252 SER A O 1
ATOM 1901 N N . THR A 1 253 ? 2.594 8.618 10.155 1.00 33.31 253 THR A N 1
ATOM 1902 C CA . THR A 1 253 ? 2.295 9.996 9.494 1.00 33.31 253 THR A CA 1
ATOM 1903 C C . THR A 1 253 ? 3.359 11.230 9.455 1.00 33.31 253 THR A C 1
ATOM 1905 O O . THR A 1 253 ? 3.422 12.033 10.371 1.00 33.31 253 THR A O 1
ATOM 1908 N N . PHE A 1 254 ? 4.221 11.419 8.401 1.00 38.50 254 PHE A N 1
ATOM 1909 C CA . PHE A 1 254 ? 5.522 12.194 8.188 1.00 38.50 254 PHE A CA 1
ATOM 1910 C C . PHE A 1 254 ? 5.166 13.255 7.130 1.00 38.50 254 PHE A C 1
ATOM 1912 O O . PHE A 1 254 ? 4.700 12.914 6.044 1.00 38.50 254 PHE A O 1
ATOM 1919 N N . THR A 1 255 ? 5.551 14.503 7.320 1.00 28.47 255 THR A N 1
ATOM 1920 C CA . THR A 1 255 ? 5.579 15.466 6.214 1.00 28.47 255 THR A CA 1
ATOM 1921 C C . THR A 1 255 ? 6.950 16.106 6.184 1.00 28.47 255 THR A C 1
ATOM 1923 O O . THR A 1 255 ? 7.196 17.089 6.879 1.00 28.47 255 THR A O 1
ATOM 1926 N N . THR A 1 256 ? 7.870 15.539 5.399 1.00 30.00 256 THR A N 1
ATOM 1927 C CA . THR A 1 256 ? 9.089 16.272 5.045 1.00 30.00 256 THR A CA 1
ATOM 1928 C C . THR A 1 256 ? 8.705 17.295 3.987 1.00 30.00 256 THR A C 1
ATOM 1930 O O . THR A 1 256 ? 8.461 16.918 2.837 1.00 30.00 256 THR A O 1
ATOM 1933 N N . ASN A 1 257 ? 8.652 18.568 4.375 1.00 26.12 257 ASN A N 1
ATOM 1934 C CA . ASN A 1 257 ? 8.701 19.658 3.409 1.00 26.12 257 ASN A CA 1
ATOM 1935 C C . ASN A 1 257 ? 9.930 19.470 2.511 1.00 26.12 257 ASN A C 1
ATOM 1937 O O . ASN A 1 257 ? 10.985 19.028 2.975 1.00 26.12 257 ASN A O 1
ATOM 1941 N N . SER A 1 258 ? 9.775 19.794 1.233 1.00 27.67 258 SER A N 1
ATOM 1942 C CA . SER A 1 258 ? 10.895 19.965 0.314 1.00 27.67 258 SER A CA 1
ATOM 1943 C C . SER A 1 258 ? 11.838 21.055 0.825 1.00 27.67 258 SER A C 1
ATOM 1945 O O . SER A 1 258 ? 11.371 22.098 1.292 1.00 27.67 258 SER A O 1
ATOM 1947 N N . VAL A 1 259 ? 13.139 20.803 0.689 1.00 29.98 259 VAL A N 1
ATOM 1948 C CA . VAL A 1 259 ? 14.158 21.855 0.563 1.00 29.98 259 VAL A CA 1
ATOM 1949 C C . VAL A 1 259 ? 14.224 22.253 -0.909 1.00 29.98 259 VAL A C 1
ATOM 1951 O O . VAL A 1 259 ? 14.084 21.323 -1.738 1.00 29.98 259 VAL A O 1
#

Sequence (259 aa):
MASESTCQHSSEEDSLACEMKNFAIEKRRGRGAVTSGLTHECGVFGAIGCGEWPTTLEISQIICWGLVALQHRGQESAGIVTSEGKCSKYFNIVKGMGLISNIFNDQAIRKLKGSIGIGHTRYSTSAASEEVNCQPFVVHTQHGALAVAHNGELVNCDSLRKMVLGRGVGLSTHSDSELITQALCLNPPEGESNGPDWPARIKHLMQLAPLSYSLVIMLKNKIYAVRDPYGNRPLCLGKILAQNELTPALISTFTTNSV

Mean predicted aligned error: 11.59 Å

InterPro domains:
  IPR017932 Glutamine amidotransferase type 2 domain [PS51278] (42-259)
  IPR029055 Nucleophile aminohydrolases, N-terminal [G3DSA:3.60.20.10] (42-240)
  IPR029055 Nucleophile aminohydrolases, N-terminal [SSF56235] (42-240)

Nearest PDB structures (foldseek):
  1ecb-assembly2_D  TM=8.741E-01  e=1.954E-14  Escherichia coli
  1ecf-assembly1_B  TM=8.544E-01  e=5.145E-14  Escherichia coli
  6zmj-assembly1_A  TM=8.027E-01  e=6.866E-09  Homo sapiens
  6r4i-assembly1_A  TM=7.858E-01  e=9.872E-09  Homo sapiens
  6svq-assembly1_A  TM=7.857E-01  e=2.041E-08  Homo sapiens

Secondary structure (DSSP, 8-state):
----------SSHHHHHHHTT---------SS----S-----EEEEEE-SSSSSPSS-HHHHHHHHHHHTTTT--SEEEEEEE-GGG-SS-EEEEEES-HHHH--HHHHTT---SEEEEEEE---SS---GGGPSSEEEEETTEEEEEEEEE--TTHHHHHHHHHHTT---SSS-HHHHHHHHHHSPPTT--SSS--HHHHHHHHHHH--SSEEEEEEETTEEEEEE-TT--S------PPPTT--S----S-------

Radius of gyration: 21.21 Å; Cα contacts (8 Å, |Δi|>4): 483; chains: 1; bounding box: 87×41×59 Å

pLDDT: mean 78.61, std 23.37, range [26.12, 98.5]

Foldseek 3Di:
DDDDDDDDDDDPVVVVVVVVPPPPQPDPPDDDDDPPDPLFFKDKDKAAAPDAPPGPDLRLVVQLVSVLVVVVRAFFKKKKWAARAPVGPAIQIFIDTGHSVVRDDPVSSVSRDYRIMMMMGGHDDPFDSDRCQHDQDWDQAPQGIKTKDKRFDFSPLPVLVCVLVVVVDDDPGSDPNSSLRSQLRDAAPVGDDPDDPSVRSLVRSLVVGQDAIWMWMDDNHDTDTDGRPVRNDFAFWAADDDPVPPDDDTGIGDGDDDD

Solvent-accessible surface area (backbone atoms only — not comparable to full-atom values): 15610 Å² total; per-residue (Å²): 141,85,83,84,89,78,85,92,84,88,75,64,72,67,52,65,66,54,65,74,73,69,81,71,82,77,73,80,89,83,77,78,85,86,75,90,63,97,76,68,39,36,28,65,48,65,48,74,50,80,71,66,60,88,37,100,59,64,42,46,59,53,44,50,53,55,45,59,75,32,40,86,43,11,56,50,18,24,14,39,39,18,18,39,28,92,78,44,90,64,73,25,74,52,66,37,67,35,47,60,81,75,58,58,38,74,74,48,46,74,56,32,50,31,21,32,36,40,23,24,26,32,41,79,53,103,58,78,97,46,69,87,72,34,34,44,39,73,50,81,50,100,89,43,56,40,34,34,19,66,20,58,56,61,81,53,54,70,61,53,46,51,54,46,46,73,72,72,50,86,76,95,65,92,51,62,54,56,53,52,51,54,50,50,70,45,81,36,95,90,57,71,89,88,58,88,55,60,71,52,19,52,54,44,43,51,70,77,49,57,42,39,27,18,37,43,36,36,45,56,77,48,74,48,80,48,58,24,91,79,52,81,31,83,63,62,56,40,53,87,75,58,94,88,49,92,58,97,72,88,46,55,48,30,82,77,76,84,129

Organism: Tenebrio molitor (NCBI:txid7067)